Protein AF-A0A958EIN5-F1 (afdb_monomer_lite)

Structure (mmCIF, N/CA/C/O backbone):
data_AF-A0A958EIN5-F1
#
_entry.id   AF-A0A958EIN5-F1
#
loop_
_atom_site.group_PDB
_atom_site.id
_atom_site.type_symbol
_atom_site.label_atom_id
_atom_site.label_alt_id
_atom_site.label_comp_id
_atom_site.label_asym_id
_atom_site.label_entity_id
_atom_site.label_seq_id
_atom_site.pdbx_PDB_ins_code
_atom_site.Cartn_x
_atom_site.Cartn_y
_atom_site.Cartn_z
_atom_site.occupancy
_atom_site.B_iso_or_equiv
_atom_site.auth_seq_id
_atom_site.auth_comp_id
_atom_site.auth_asym_id
_atom_site.auth_atom_id
_atom_site.pdbx_PDB_model_num
ATOM 1 N N . MET A 1 1 ? -49.071 41.551 15.423 1.00 30.73 1 MET A N 1
ATOM 2 C CA . MET A 1 1 ? -49.432 40.385 14.591 1.00 30.73 1 MET A CA 1
ATOM 3 C C . MET A 1 1 ? -48.321 39.359 14.786 1.00 30.73 1 MET A C 1
ATOM 5 O O . MET A 1 1 ? -47.177 39.738 14.561 1.00 30.73 1 MET A O 1
ATOM 9 N N . PRO A 1 2 ? -48.624 38.192 15.374 1.00 36.06 2 PRO A N 1
ATOM 10 C CA . PRO A 1 2 ? -47.695 37.334 16.129 1.00 36.06 2 PRO A CA 1
ATOM 11 C C . PRO A 1 2 ? -46.948 36.346 15.209 1.00 36.06 2 PRO A C 1
ATOM 13 O O . PRO A 1 2 ? -47.378 36.153 14.078 1.00 36.06 2 PRO A O 1
ATOM 16 N N . GLY A 1 3 ? -45.745 35.868 15.554 1.00 28.22 3 GLY A N 1
ATOM 17 C CA . GLY A 1 3 ? -45.461 34.727 16.458 1.00 28.22 3 GLY A CA 1
ATOM 18 C C . GLY A 1 3 ? -45.207 33.492 15.569 1.00 28.22 3 GLY A C 1
ATOM 19 O O . GLY A 1 3 ? -46.046 33.192 14.737 1.00 28.22 3 GLY A O 1
ATOM 20 N N . GLY A 1 4 ? -44.039 32.849 15.502 1.00 30.33 4 GLY A N 1
ATOM 21 C CA . GLY A 1 4 ? -43.229 32.295 16.582 1.00 30.33 4 GLY A CA 1
ATOM 22 C C . GLY A 1 4 ? -43.706 30.866 16.853 1.00 30.33 4 GLY A C 1
ATOM 23 O O . GLY A 1 4 ? -44.740 30.751 17.485 1.00 30.33 4 GLY A O 1
ATOM 24 N N . GLU A 1 5 ? -43.003 29.834 16.359 1.00 29.64 5 GLU A N 1
ATOM 25 C CA . GLU A 1 5 ? -42.773 28.560 17.072 1.00 29.64 5 GLU A CA 1
ATOM 26 C C . GLU A 1 5 ? -41.919 27.553 16.277 1.00 29.64 5 GLU A C 1
ATOM 28 O O . GLU A 1 5 ? -42.003 27.414 15.057 1.00 29.64 5 GLU A O 1
ATOM 33 N N . ASP A 1 6 ? -41.060 26.916 17.061 1.00 34.44 6 ASP A N 1
ATOM 34 C CA . ASP A 1 6 ? -40.187 25.765 16.862 1.00 34.44 6 ASP A CA 1
ATOM 35 C C . ASP A 1 6 ? -41.039 24.480 16.869 1.00 34.44 6 ASP A C 1
ATOM 37 O O . ASP A 1 6 ? -42.001 24.446 17.626 1.00 34.44 6 ASP A O 1
ATOM 41 N N . ASP A 1 7 ? -40.711 23.437 16.092 1.00 30.27 7 ASP A N 1
ATOM 42 C CA . ASP A 1 7 ? -40.689 22.072 16.648 1.00 30.27 7 ASP A CA 1
ATOM 43 C C . ASP A 1 7 ? -40.148 21.001 15.688 1.00 30.27 7 ASP A C 1
ATOM 45 O O . ASP A 1 7 ? -40.339 20.999 14.468 1.00 30.27 7 ASP A O 1
ATOM 49 N N . ARG A 1 8 ? -39.498 20.019 16.303 1.00 26.61 8 ARG A N 1
ATOM 50 C CA . ARG A 1 8 ? -39.022 18.777 15.702 1.00 26.61 8 ARG A CA 1
ATOM 51 C C . ARG A 1 8 ? -40.181 17.788 15.494 1.00 26.61 8 ARG A C 1
ATOM 53 O O . ARG A 1 8 ? -41.106 17.699 16.286 1.00 26.61 8 ARG A O 1
ATOM 60 N N . SER A 1 9 ? -39.986 16.894 14.521 1.00 26.00 9 SER A N 1
ATOM 61 C CA . SER A 1 9 ? -40.519 15.515 14.452 1.00 26.00 9 SER A CA 1
ATOM 62 C C . SER A 1 9 ? -42.016 15.277 14.197 1.00 26.00 9 SER A C 1
ATOM 64 O O . SER A 1 9 ? -42.799 15.310 15.127 1.00 26.00 9 SER A O 1
ATOM 66 N N . VAL A 1 10 ? -42.363 14.833 12.975 1.00 28.00 10 VAL A N 1
ATOM 67 C CA . VAL A 1 10 ? -43.404 13.813 12.664 1.00 28.00 10 VAL A CA 1
ATOM 68 C C . VAL A 1 10 ? -43.081 13.248 11.255 1.00 28.00 10 VAL A C 1
ATOM 70 O O . VAL A 1 10 ? -43.289 13.927 10.259 1.00 28.00 10 VAL A O 1
ATOM 73 N N . LEU A 1 11 ? -42.275 12.191 11.081 1.00 24.12 11 LEU A N 1
ATOM 74 C CA . LEU A 1 11 ? -42.651 10.764 10.993 1.00 24.12 11 LEU A CA 1
ATOM 75 C C . LEU A 1 11 ? -43.911 10.434 10.153 1.00 24.12 11 LEU A C 1
ATOM 77 O O . LEU A 1 11 ? -45.012 10.856 10.469 1.00 24.12 11 LEU A O 1
ATOM 81 N N . ASN A 1 12 ? -43.728 9.531 9.180 1.00 24.00 12 ASN A N 1
ATOM 82 C CA . ASN A 1 12 ? -44.726 8.714 8.464 1.00 24.00 12 ASN A CA 1
ATOM 83 C C . ASN A 1 12 ? -45.563 9.332 7.329 1.00 24.00 12 ASN A C 1
ATOM 85 O O . ASN A 1 12 ? -46.527 10.053 7.561 1.00 24.00 12 ASN A O 1
ATOM 89 N N . ARG A 1 13 ? -45.262 8.870 6.102 1.00 26.42 13 ARG A N 1
ATOM 90 C CA . ARG A 1 13 ? -46.141 8.630 4.928 1.00 26.42 13 ARG A CA 1
ATOM 91 C C . ARG A 1 13 ? -45.194 8.148 3.804 1.00 26.42 13 ARG A C 1
ATOM 93 O O . ARG A 1 13 ? -44.275 8.876 3.474 1.00 26.42 13 ARG A O 1
ATOM 100 N N . ILE A 1 14 ? -45.236 6.951 3.215 1.00 26.66 14 ILE A N 1
ATOM 101 C CA . ILE A 1 14 ? -46.323 6.024 2.883 1.00 26.66 14 ILE A CA 1
ATOM 102 C C . ILE A 1 14 ? -45.718 4.612 2.712 1.00 26.66 14 ILE A C 1
ATOM 104 O O . ILE A 1 14 ? -44.769 4.426 1.954 1.00 26.66 14 ILE A O 1
ATOM 108 N N . LEU A 1 15 ? -46.297 3.624 3.395 1.00 22.31 15 LEU A N 1
ATOM 109 C CA . LEU A 1 15 ? -46.300 2.212 2.999 1.00 22.31 15 LEU A CA 1
ATOM 110 C C . LEU A 1 15 ? -47.706 1.876 2.483 1.00 22.31 15 LEU A C 1
ATOM 112 O O . LEU A 1 15 ? -48.671 2.520 2.899 1.00 22.31 15 LEU A O 1
ATOM 116 N N . THR A 1 16 ? -47.792 0.792 1.701 1.00 22.83 16 THR A N 1
ATOM 117 C CA . THR A 1 16 ? -48.992 0.119 1.146 1.00 22.83 16 THR A CA 1
ATOM 118 C C . THR A 1 16 ? -49.488 0.737 -0.180 1.00 22.83 16 THR A C 1
ATOM 120 O O . THR A 1 16 ? -49.485 1.949 -0.322 1.00 22.83 16 THR A O 1
ATOM 123 N N . VAL A 1 17 ? -49.858 0.015 -1.249 1.00 25.06 17 VAL A N 1
ATOM 124 C CA . VAL A 1 17 ? -50.432 -1.334 -1.415 1.00 25.06 17 VAL A CA 1
ATOM 125 C C . VAL A 1 17 ? -50.078 -1.873 -2.828 1.00 25.06 17 VAL A C 1
ATOM 127 O O . VAL A 1 17 ? -49.979 -1.107 -3.783 1.00 25.06 17 VAL A O 1
ATOM 130 N N . SER A 1 18 ? -49.896 -3.194 -2.945 1.00 23.92 18 SER A N 1
ATOM 131 C CA . SER A 1 18 ? -49.810 -3.998 -4.189 1.00 23.92 18 SER A CA 1
ATOM 132 C C . SER A 1 18 ? -51.168 -4.032 -4.944 1.00 23.92 18 SER A C 1
ATOM 134 O O . SER A 1 18 ? -52.159 -3.609 -4.358 1.00 23.92 18 SER A O 1
ATOM 136 N N . PRO A 1 19 ? -51.304 -4.562 -6.182 1.00 26.78 19 PRO A N 1
ATOM 137 C CA . PRO A 1 19 ? -51.706 -5.973 -6.245 1.00 26.78 19 PRO A CA 1
ATOM 138 C C . PRO A 1 19 ? -51.238 -6.780 -7.474 1.00 26.78 19 PRO A C 1
ATOM 140 O O . PRO A 1 19 ? -50.909 -6.274 -8.543 1.00 26.78 19 PRO A O 1
ATOM 143 N N . CYS A 1 20 ? -51.286 -8.090 -7.250 1.00 21.56 20 CYS A N 1
ATOM 144 C CA . CYS A 1 20 ? -51.078 -9.235 -8.126 1.00 21.56 20 CYS A CA 1
ATOM 145 C C . CYS A 1 20 ? -51.862 -9.229 -9.451 1.00 21.56 20 CYS A C 1
ATOM 147 O O . CYS A 1 20 ? -53.034 -8.862 -9.468 1.00 21.56 20 CYS A O 1
ATOM 149 N N . ILE A 1 21 ? -51.279 -9.845 -10.492 1.00 24.89 21 ILE A N 1
ATOM 150 C CA . ILE A 1 21 ? -52.012 -10.582 -11.540 1.00 24.89 21 ILE A CA 1
ATOM 151 C C . ILE A 1 21 ? -51.253 -11.889 -11.867 1.00 24.89 21 ILE A C 1
ATOM 153 O O . ILE A 1 21 ? -50.055 -11.884 -12.132 1.00 24.89 21 ILE A O 1
ATOM 157 N N . HIS A 1 22 ? -51.987 -13.002 -11.855 1.00 23.91 22 HIS A N 1
ATOM 158 C CA . HIS A 1 22 ? -51.682 -14.373 -12.316 1.00 23.91 22 HIS A CA 1
ATOM 159 C C . HIS A 1 22 ? -52.971 -14.886 -13.018 1.00 23.91 22 HIS A C 1
ATOM 161 O O . HIS A 1 22 ? -54.014 -14.269 -12.785 1.00 23.91 22 HIS A O 1
ATOM 167 N N . PRO A 1 23 ? -53.039 -16.063 -13.692 1.00 37.28 23 PRO A N 1
ATOM 168 C CA . PRO A 1 23 ? -52.053 -16.875 -14.436 1.00 37.28 23 PRO A CA 1
ATOM 169 C C . PRO A 1 23 ? -52.647 -17.448 -15.776 1.00 37.28 23 PRO A C 1
ATOM 171 O O . PRO A 1 23 ? -53.665 -16.958 -16.253 1.00 37.28 23 PRO A O 1
ATOM 174 N N . THR A 1 24 ? -52.058 -18.548 -16.300 1.00 25.02 24 THR A N 1
ATOM 175 C CA . THR A 1 24 ? -52.428 -19.467 -17.432 1.00 25.02 24 THR A CA 1
ATOM 176 C C . THR A 1 24 ? -51.659 -19.203 -18.746 1.00 25.02 24 THR A C 1
ATOM 178 O O . THR A 1 24 ? -51.542 -18.062 -19.159 1.00 25.02 24 THR A O 1
ATOM 181 N N . HIS A 1 25 ? -50.990 -20.147 -19.428 1.00 26.58 25 HIS A N 1
ATOM 182 C CA . HIS A 1 25 ? -51.196 -21.586 -19.649 1.00 26.58 25 HIS A CA 1
ATOM 183 C C . HIS A 1 25 ? -49.866 -22.383 -19.733 1.00 26.58 25 HIS A C 1
ATOM 185 O O . HIS A 1 25 ? -48.869 -21.898 -20.261 1.00 26.58 25 HIS A O 1
ATOM 191 N N . LEU A 1 26 ? -49.902 -23.640 -19.272 1.00 27.73 26 LEU A N 1
ATOM 192 C CA . LEU A 1 26 ? -48.957 -24.737 -19.565 1.00 27.73 26 LEU A CA 1
ATOM 193 C C . LEU A 1 26 ? -49.327 -25.417 -20.907 1.00 27.73 26 LEU A C 1
ATOM 195 O O . LEU A 1 26 ? -50.483 -25.319 -21.327 1.00 27.73 26 LEU A O 1
ATOM 199 N N . PRO A 1 27 ? -48.410 -26.187 -21.527 1.00 27.62 27 PRO A N 1
ATOM 200 C CA . PRO A 1 27 ? -48.552 -27.636 -21.369 1.00 27.62 27 PRO A CA 1
ATOM 201 C C . PRO A 1 27 ? -47.255 -28.390 -21.038 1.00 27.62 27 PRO A C 1
ATOM 203 O O . PRO A 1 27 ? -46.146 -28.022 -21.415 1.00 27.62 27 PRO A O 1
ATOM 206 N N . ASN A 1 28 ? -47.485 -29.478 -20.306 1.00 27.98 28 ASN A N 1
ATOM 207 C CA . ASN A 1 28 ? -46.575 -30.522 -19.853 1.00 27.98 28 ASN A CA 1
ATOM 208 C C . ASN A 1 28 ? -45.745 -31.159 -20.978 1.00 27.98 28 ASN A C 1
ATOM 210 O O . ASN A 1 28 ? -46.273 -31.382 -22.060 1.00 27.98 28 ASN A O 1
ATOM 214 N N . HIS A 1 29 ? -44.532 -31.624 -20.657 1.00 26.81 29 HIS A N 1
ATOM 215 C CA . HIS A 1 29 ? -44.206 -33.058 -20.698 1.00 26.81 29 HIS A CA 1
ATOM 216 C C . HIS A 1 29 ? -42.836 -33.354 -20.053 1.00 26.81 29 HIS A C 1
ATOM 218 O O . HIS A 1 29 ? -41.870 -32.633 -20.276 1.00 26.81 29 HIS A O 1
ATOM 224 N N . LEU A 1 30 ? -42.805 -34.486 -19.332 1.00 26.89 30 LEU A N 1
ATOM 225 C CA . LEU A 1 30 ? -41.679 -35.252 -18.757 1.00 26.89 30 LEU A CA 1
ATOM 226 C C . LEU A 1 30 ? -41.354 -35.017 -17.265 1.00 26.89 30 LEU A C 1
ATOM 228 O O . LEU A 1 30 ? -40.560 -34.166 -16.881 1.00 26.89 30 LEU A O 1
ATOM 232 N N . SER A 1 31 ? -41.957 -35.882 -16.440 1.00 26.94 31 SER A N 1
ATOM 233 C CA . SER A 1 31 ? -41.565 -36.228 -15.062 1.00 26.94 31 SER A CA 1
ATOM 234 C C . SER A 1 31 ? -40.635 -37.478 -15.069 1.00 26.94 31 SER A C 1
ATOM 236 O O . SER A 1 31 ? -40.272 -37.951 -16.143 1.00 26.94 31 SER A O 1
ATOM 238 N N . PRO A 1 32 ? -40.263 -38.082 -13.921 1.00 34.81 32 PRO A N 1
ATOM 239 C CA . PRO A 1 32 ? -39.050 -37.770 -13.167 1.00 34.81 32 PRO A CA 1
ATOM 240 C C . PRO A 1 32 ? -38.145 -39.009 -12.964 1.00 34.81 32 PRO A C 1
ATOM 242 O O . PRO A 1 32 ? -38.607 -40.147 -12.991 1.00 34.81 32 PRO A O 1
ATOM 245 N N . GLN A 1 33 ? -36.865 -38.810 -12.647 1.00 26.02 33 GLN A N 1
ATOM 246 C CA . GLN A 1 33 ? -36.084 -39.833 -11.942 1.00 26.02 33 GLN A CA 1
ATOM 247 C C . GLN A 1 33 ? -35.533 -39.252 -10.644 1.00 26.02 33 GLN A C 1
ATOM 249 O O . GLN A 1 33 ? -34.628 -38.425 -10.617 1.00 26.02 33 GLN A O 1
ATOM 254 N N . SER A 1 34 ? -36.161 -39.694 -9.563 1.00 25.88 34 SER A N 1
ATOM 255 C CA . SER A 1 34 ? -35.721 -39.602 -8.181 1.00 25.88 34 SER A CA 1
ATOM 256 C C . SER A 1 34 ? -34.603 -40.606 -7.903 1.00 25.88 34 SER A C 1
ATOM 258 O O . SER A 1 34 ? -34.761 -41.779 -8.238 1.00 25.88 34 SER A O 1
ATOM 260 N N . CYS A 1 35 ? -33.566 -40.202 -7.169 1.00 24.25 35 CYS A N 1
ATOM 261 C CA . CYS A 1 35 ? -33.078 -41.027 -6.062 1.00 24.25 35 CYS A CA 1
ATOM 262 C C . CYS A 1 35 ? -32.331 -40.182 -5.005 1.00 24.25 35 CYS A C 1
ATOM 264 O O . CYS A 1 35 ? -31.674 -39.208 -5.376 1.00 24.25 35 CYS A O 1
ATOM 266 N N . PRO A 1 36 ? -32.452 -40.515 -3.703 1.00 31.47 36 PRO A N 1
ATOM 267 C CA . PRO A 1 36 ? -32.139 -39.626 -2.582 1.00 31.47 36 PRO A CA 1
ATOM 268 C C . PRO A 1 36 ? -30.873 -40.055 -1.830 1.00 31.47 36 PRO A C 1
ATOM 270 O O . PRO A 1 36 ? -30.710 -41.242 -1.580 1.00 31.47 36 PRO A O 1
ATOM 273 N N . LEU A 1 37 ? -30.035 -39.125 -1.359 1.00 27.98 37 LEU A N 1
ATOM 274 C CA . LEU A 1 37 ? -29.077 -39.403 -0.275 1.00 27.98 37 LEU A CA 1
ATOM 275 C C . LEU A 1 37 ? -28.809 -38.144 0.582 1.00 27.98 37 LEU A C 1
ATOM 277 O O . LEU A 1 37 ? -28.984 -37.026 0.098 1.00 27.98 37 LEU A O 1
ATOM 281 N N . PRO A 1 38 ? -28.485 -38.323 1.877 1.00 28.33 38 PRO A N 1
ATOM 282 C CA . PRO A 1 38 ? -28.923 -37.437 2.953 1.00 28.33 38 PRO A CA 1
ATOM 283 C C . PRO A 1 38 ? -28.004 -36.239 3.200 1.00 28.33 38 PRO A C 1
ATOM 285 O O . PRO A 1 38 ? -26.793 -36.293 2.988 1.00 28.33 38 PRO A O 1
ATOM 288 N N . ALA A 1 39 ? -28.601 -35.181 3.753 1.00 35.09 39 ALA A N 1
ATOM 289 C CA . ALA A 1 39 ? -27.893 -34.071 4.370 1.00 35.09 39 ALA A CA 1
ATOM 290 C C . ALA A 1 39 ? -26.965 -34.587 5.484 1.00 35.09 39 ALA A C 1
ATOM 292 O O . ALA A 1 39 ? -27.422 -35.124 6.493 1.00 35.09 39 ALA A O 1
ATOM 293 N N . GLN A 1 40 ? -25.659 -34.421 5.287 1.00 27.16 40 GLN A N 1
ATOM 294 C CA . GLN A 1 40 ? -24.636 -34.577 6.316 1.00 27.16 40 GLN A CA 1
ATOM 295 C C . GLN A 1 40 ? -24.222 -33.177 6.803 1.00 27.16 40 GLN A C 1
ATOM 297 O O . GLN A 1 40 ? -24.099 -32.263 5.983 1.00 27.16 40 GLN A O 1
ATOM 302 N N . PRO A 1 41 ? -24.027 -32.972 8.117 1.00 24.39 41 PRO A N 1
ATOM 303 C CA . PRO A 1 41 ? -23.665 -31.675 8.673 1.00 24.39 41 PRO A CA 1
ATOM 304 C C . PRO A 1 41 ? -22.237 -31.299 8.259 1.00 24.39 41 PRO A C 1
ATOM 306 O O . PRO A 1 41 ? -21.304 -32.075 8.453 1.00 24.39 41 PRO A O 1
ATOM 309 N N . CYS A 1 42 ? -22.060 -30.098 7.702 1.00 24.02 42 CYS A N 1
ATOM 310 C CA . CYS A 1 42 ? -20.749 -29.552 7.357 1.00 24.02 42 CYS A CA 1
ATOM 311 C C . CYS A 1 42 ? -19.901 -29.346 8.621 1.00 24.02 42 CYS A C 1
ATOM 313 O O . CYS A 1 42 ? -19.959 -28.305 9.273 1.00 24.02 42 CYS A O 1
ATOM 315 N N . THR A 1 43 ? -19.093 -30.347 8.954 1.00 24.72 43 THR A N 1
ATOM 316 C CA . THR A 1 43 ? -17.952 -30.226 9.859 1.00 24.72 43 THR A CA 1
ATOM 317 C C . THR A 1 43 ? -16.887 -29.329 9.226 1.00 24.72 43 THR A C 1
ATOM 319 O O . THR A 1 43 ? -16.568 -29.462 8.044 1.00 24.72 43 THR A O 1
ATOM 322 N N . SER A 1 44 ? -16.336 -28.414 10.021 1.00 30.69 44 SER A N 1
ATOM 323 C CA . SER A 1 44 ? -15.257 -27.494 9.655 1.00 30.69 44 SER A CA 1
ATOM 324 C C . SER A 1 44 ? -14.021 -28.220 9.087 1.00 30.69 44 SER A C 1
ATOM 326 O O . SER A 1 44 ? -13.540 -29.172 9.706 1.00 30.69 44 SER A O 1
ATOM 328 N N . PRO A 1 45 ? -13.436 -27.779 7.953 1.00 27.89 45 PRO A N 1
ATOM 329 C CA . PRO A 1 45 ? -12.179 -28.346 7.482 1.00 27.89 45 PRO A CA 1
ATOM 330 C C . PRO A 1 45 ? -10.973 -27.774 8.235 1.00 27.89 45 PRO A C 1
ATOM 332 O O . PRO A 1 45 ? -10.782 -26.569 8.384 1.00 27.89 45 PRO A O 1
ATOM 335 N N . SER A 1 46 ? -10.128 -28.693 8.685 1.00 28.75 46 SER A N 1
ATOM 336 C CA . SER A 1 46 ? -8.870 -28.499 9.397 1.00 28.75 46 SER A CA 1
ATOM 337 C C . SER A 1 46 ? -7.739 -27.905 8.529 1.00 28.75 46 SER A C 1
ATOM 339 O O . SER A 1 46 ? -7.221 -28.547 7.617 1.00 28.75 46 SER A O 1
ATOM 341 N N . THR A 1 47 ? -7.346 -26.680 8.875 1.00 41.62 47 THR A N 1
ATOM 342 C CA . THR A 1 47 ? -6.039 -25.970 8.880 1.00 41.62 47 THR A CA 1
ATOM 343 C C . THR A 1 47 ? -4.741 -26.493 8.210 1.00 41.62 47 THR A C 1
ATOM 345 O O . THR A 1 47 ? -3.680 -25.961 8.540 1.00 41.62 47 THR A O 1
ATOM 348 N N . HIS A 1 48 ? -4.707 -27.408 7.230 1.00 28.88 48 HIS A N 1
ATOM 349 C CA . HIS A 1 48 ? -3.405 -27.776 6.615 1.00 28.88 48 HIS A CA 1
ATOM 350 C C . HIS A 1 48 ? -3.356 -27.986 5.089 1.00 28.88 48 HIS A C 1
ATOM 352 O O . HIS A 1 48 ? -2.269 -27.845 4.522 1.00 28.88 48 HIS A O 1
ATOM 358 N N . SER A 1 49 ? -4.472 -28.263 4.402 1.00 26.11 49 SER A N 1
ATOM 359 C CA . SER A 1 49 ? -4.491 -28.412 2.930 1.00 26.11 49 SER A CA 1
ATOM 360 C C . SER A 1 49 ? -4.628 -27.070 2.198 1.00 26.11 49 SER A C 1
ATOM 362 O O . SER A 1 49 ? -3.890 -26.819 1.249 1.00 26.11 49 SER A O 1
ATOM 364 N N . GLU A 1 50 ? -5.450 -26.151 2.711 1.00 31.09 50 GLU A N 1
ATOM 365 C CA . GLU A 1 50 ? -5.662 -24.807 2.141 1.00 31.09 50 GLU A CA 1
ATOM 366 C C . GLU A 1 50 ? -4.380 -23.942 2.137 1.00 31.09 50 GLU A C 1
ATOM 368 O O . GLU A 1 50 ? -4.197 -23.051 1.305 1.00 31.09 50 GLU A O 1
ATOM 373 N N . TRP A 1 51 ? -3.427 -24.239 3.029 1.00 30.50 51 TRP A N 1
ATOM 374 C CA . TRP A 1 51 ? -2.151 -23.523 3.145 1.00 30.50 51 TRP A CA 1
ATOM 375 C C . TRP A 1 51 ? -1.129 -23.869 2.055 1.00 30.50 51 TRP A C 1
ATOM 377 O O . TRP A 1 51 ? -0.304 -23.019 1.702 1.00 30.50 51 TRP A O 1
ATOM 387 N N . LEU A 1 52 ? -1.158 -25.096 1.522 1.00 27.73 52 LEU A N 1
ATOM 388 C CA . LEU A 1 52 ? -0.320 -25.477 0.380 1.00 27.73 52 LEU A CA 1
ATOM 389 C C . LEU A 1 52 ? -0.797 -24.760 -0.887 1.00 27.73 52 LEU A C 1
ATOM 391 O O . LEU A 1 52 ? 0.036 -24.265 -1.648 1.00 27.73 52 LEU A O 1
ATOM 395 N N . ASP A 1 53 ? -2.111 -24.580 -1.024 1.00 36.38 53 ASP A N 1
ATOM 396 C CA . ASP A 1 53 ? -2.721 -23.831 -2.119 1.00 36.38 53 ASP A CA 1
ATOM 397 C C . ASP A 1 53 ? -2.525 -22.317 -2.007 1.00 36.38 53 ASP A C 1
ATOM 399 O O . ASP A 1 53 ? -2.355 -21.667 -3.033 1.00 36.38 53 ASP A O 1
ATOM 403 N N . PHE A 1 54 ? -2.449 -21.731 -0.804 1.00 36.78 54 PHE A N 1
ATOM 404 C CA . PHE A 1 54 ? -2.111 -20.306 -0.658 1.00 36.78 54 PHE A CA 1
ATOM 405 C C . PHE A 1 54 ? -0.635 -20.002 -0.986 1.00 36.78 54 PHE A C 1
ATOM 407 O O . PHE A 1 54 ? -0.303 -18.958 -1.555 1.00 36.78 54 PHE A O 1
ATOM 414 N N . ARG A 1 55 ? 0.278 -20.928 -0.665 1.00 37.41 55 ARG A N 1
ATOM 415 C CA . ARG A 1 55 ? 1.689 -20.825 -1.067 1.00 37.41 55 ARG A CA 1
ATOM 416 C C . ARG A 1 55 ? 1.825 -20.995 -2.578 1.00 37.41 55 ARG A C 1
ATOM 418 O O . ARG A 1 55 ? 2.402 -20.128 -3.222 1.00 37.41 55 ARG A O 1
ATOM 425 N N . ALA A 1 56 ? 1.173 -22.017 -3.134 1.00 33.81 56 ALA A N 1
ATOM 426 C CA . ALA A 1 56 ? 1.030 -22.179 -4.573 1.00 33.81 56 ALA A CA 1
ATOM 427 C C . ALA A 1 56 ? 0.296 -20.997 -5.223 1.00 33.81 56 ALA A C 1
ATOM 429 O O . ALA A 1 56 ? 0.541 -20.732 -6.382 1.00 33.81 56 ALA A O 1
ATOM 430 N N . PHE A 1 57 ? -0.554 -20.249 -4.517 1.00 36.84 57 PHE A N 1
ATOM 431 C CA . PHE A 1 57 ? -1.243 -19.050 -5.004 1.00 36.84 57 PHE A CA 1
ATOM 432 C C . PHE A 1 57 ? -0.317 -17.828 -5.057 1.00 36.84 57 PHE A C 1
ATOM 434 O O . PHE A 1 57 ? -0.277 -17.162 -6.090 1.00 36.84 57 PHE A O 1
ATOM 441 N N . LEU A 1 58 ? 0.483 -17.565 -4.015 1.00 39.06 58 LEU A N 1
ATOM 442 C CA . LEU A 1 58 ? 1.562 -16.566 -4.084 1.00 39.06 58 LEU A CA 1
ATOM 443 C C . LEU A 1 58 ? 2.612 -16.943 -5.144 1.00 39.06 58 LEU A C 1
ATOM 445 O O . LEU A 1 58 ? 3.139 -16.054 -5.808 1.00 39.06 58 LEU A O 1
ATOM 449 N N . ASP A 1 59 ? 2.862 -18.239 -5.343 1.00 37.56 59 ASP A N 1
ATOM 450 C CA . ASP A 1 59 ? 3.785 -18.759 -6.357 1.00 37.56 59 ASP A CA 1
ATOM 451 C C . ASP A 1 59 ? 3.156 -18.789 -7.777 1.00 37.56 59 ASP A C 1
ATOM 453 O O . ASP A 1 59 ? 3.849 -18.538 -8.757 1.00 37.56 59 ASP A O 1
ATOM 457 N N . CYS A 1 60 ? 1.841 -19.008 -7.925 1.00 33.81 60 CYS A N 1
ATOM 458 C CA . CYS A 1 60 ? 1.096 -19.086 -9.201 1.00 33.81 60 CYS A CA 1
ATOM 459 C C . CYS A 1 60 ? 0.809 -17.707 -9.788 1.00 33.81 60 CYS A C 1
ATOM 461 O O . CYS A 1 60 ? 0.756 -17.556 -11.005 1.00 33.81 60 CYS A O 1
ATOM 463 N N . GLN A 1 61 ? 0.707 -16.672 -8.952 1.00 37.62 61 GLN A N 1
ATOM 464 C CA . GLN A 1 61 ? 0.801 -15.298 -9.444 1.00 37.62 61 GLN A CA 1
ATOM 465 C C . GLN A 1 61 ? 2.140 -15.024 -10.142 1.00 37.62 61 GLN A C 1
ATOM 467 O O . GLN A 1 61 ? 2.300 -14.054 -10.886 1.00 37.62 61 GLN A O 1
ATOM 472 N N . TYR A 1 62 ? 3.143 -15.826 -9.806 1.00 44.31 62 TYR A N 1
ATOM 473 C CA . TYR A 1 62 ? 4.549 -15.494 -9.904 1.00 44.31 62 TYR A CA 1
ATOM 474 C C . TYR A 1 62 ? 5.340 -16.522 -10.730 1.00 44.31 62 TYR A C 1
ATOM 476 O O . TYR A 1 62 ? 6.561 -16.417 -10.805 1.00 44.31 62 TYR A O 1
ATOM 484 N N . ASN A 1 63 ? 4.669 -17.462 -11.404 1.00 34.00 63 ASN A N 1
ATOM 485 C CA . ASN A 1 63 ? 5.326 -18.477 -12.217 1.00 34.00 63 ASN A CA 1
ATOM 486 C C . ASN A 1 63 ? 4.541 -18.753 -13.512 1.00 34.00 63 ASN A C 1
ATOM 488 O O . ASN A 1 63 ? 3.610 -19.554 -13.539 1.00 34.00 63 ASN A O 1
ATOM 492 N N . LYS A 1 64 ? 4.949 -18.103 -14.608 1.00 33.28 64 LYS A N 1
ATOM 493 C CA . LYS A 1 64 ? 4.868 -18.708 -15.942 1.00 33.28 64 LYS A CA 1
ATOM 494 C C . LYS A 1 64 ? 6.285 -19.137 -16.310 1.00 33.28 64 LYS A C 1
ATOM 496 O O . LYS A 1 64 ? 7.137 -18.288 -16.532 1.00 33.28 64 LYS A O 1
ATOM 501 N N . ASN A 1 65 ? 6.488 -20.451 -16.311 1.00 35.38 65 ASN A N 1
ATOM 502 C CA . ASN A 1 65 ? 7.571 -21.215 -16.925 1.00 35.38 65 ASN A CA 1
ATOM 503 C C . ASN A 1 65 ? 8.938 -20.524 -17.060 1.00 35.38 65 ASN A C 1
ATOM 505 O O . ASN A 1 65 ? 9.213 -19.828 -18.032 1.00 35.38 65 ASN A O 1
ATOM 509 N N . SER A 1 66 ? 9.859 -20.886 -16.170 1.00 33.56 66 SER A N 1
ATOM 510 C CA . SER A 1 66 ? 11.280 -20.946 -16.506 1.00 33.56 66 SER A CA 1
ATOM 511 C C . SER A 1 66 ? 11.864 -22.229 -15.924 1.00 33.56 66 SER A C 1
ATOM 513 O O . SER A 1 66 ? 12.115 -22.348 -14.725 1.00 33.56 66 SER A O 1
ATOM 515 N N . SER A 1 67 ? 12.039 -23.224 -16.789 1.00 33.34 67 SER A N 1
ATOM 516 C CA . SER A 1 67 ? 12.911 -24.368 -16.548 1.00 33.34 67 SER A CA 1
ATOM 517 C C . SER A 1 67 ? 14.346 -23.855 -16.382 1.00 33.34 67 SER A C 1
ATOM 519 O O . SER A 1 67 ? 14.952 -23.398 -17.350 1.00 33.34 67 SER A O 1
ATOM 521 N N . LYS A 1 68 ? 14.889 -23.886 -15.160 1.00 34.94 68 LYS A N 1
ATOM 522 C CA . LYS A 1 68 ? 16.287 -23.508 -14.897 1.00 34.94 68 LYS A CA 1
ATOM 523 C C . LYS A 1 68 ? 17.229 -24.698 -15.115 1.00 34.94 68 LYS A C 1
ATOM 525 O O . LYS A 1 68 ? 16.995 -25.746 -14.511 1.00 34.94 68 LYS A O 1
ATOM 530 N N . PRO A 1 69 ? 18.344 -24.530 -15.848 1.00 32.09 69 PRO A N 1
ATOM 531 C CA . PRO A 1 69 ? 19.539 -25.331 -15.627 1.00 32.09 69 PRO A CA 1
ATOM 532 C C . PRO A 1 69 ? 20.147 -24.985 -14.258 1.00 32.09 69 PRO A C 1
ATOM 534 O O . PRO A 1 69 ? 20.062 -23.849 -13.783 1.00 32.09 69 PRO A O 1
ATOM 537 N N . ARG A 1 70 ? 20.735 -25.995 -13.612 1.00 41.62 70 ARG A N 1
ATOM 538 C CA . ARG A 1 70 ? 21.505 -25.881 -12.366 1.00 41.62 70 ARG A CA 1
ATOM 539 C C . ARG A 1 70 ? 22.727 -24.970 -12.561 1.00 41.62 70 ARG A C 1
ATOM 541 O O . ARG A 1 70 ? 23.318 -24.972 -13.628 1.00 41.62 70 ARG A O 1
ATOM 548 N N . GLU A 1 71 ? 23.098 -24.305 -11.463 1.00 41.50 71 GLU A N 1
ATOM 549 C CA . GLU A 1 71 ? 24.273 -23.438 -11.233 1.00 41.50 71 GLU A CA 1
ATOM 550 C C . GLU A 1 71 ? 24.106 -21.933 -11.501 1.00 41.50 71 GLU A C 1
ATOM 552 O O . GLU A 1 71 ? 24.540 -21.390 -12.507 1.00 41.50 71 GLU A O 1
ATOM 557 N N . MET A 1 72 ? 23.592 -21.207 -10.500 1.00 38.00 72 MET A N 1
ATOM 558 C CA . MET A 1 72 ? 24.026 -19.830 -10.242 1.00 38.00 72 MET A CA 1
ATOM 559 C C . MET A 1 72 ? 24.217 -19.640 -8.738 1.00 38.00 72 MET A C 1
ATOM 561 O O . MET A 1 72 ? 23.341 -19.985 -7.944 1.00 38.00 72 MET A O 1
ATOM 565 N N . LYS A 1 73 ? 25.387 -19.115 -8.352 1.00 37.97 73 LYS A N 1
ATOM 566 C CA . LYS A 1 73 ? 25.743 -18.737 -6.976 1.00 37.97 73 LYS A CA 1
ATOM 567 C C . LYS A 1 73 ? 24.591 -17.969 -6.315 1.00 37.97 73 LYS A C 1
ATOM 569 O O . LYS A 1 73 ? 23.959 -17.132 -6.950 1.00 37.97 73 LYS A O 1
ATOM 574 N N . ASN A 1 74 ? 24.359 -18.247 -5.034 1.00 49.19 74 ASN A N 1
ATOM 575 C CA . ASN A 1 74 ? 23.299 -17.689 -4.187 1.00 49.19 74 ASN A CA 1
ATOM 576 C C . ASN A 1 74 ? 23.445 -16.154 -4.029 1.00 49.19 74 ASN A C 1
ATOM 578 O O . ASN A 1 74 ? 23.938 -15.658 -3.018 1.00 49.19 74 ASN A O 1
ATOM 582 N N . GLN A 1 75 ? 23.082 -15.380 -5.051 1.00 67.25 75 GLN A N 1
ATOM 583 C CA . GLN A 1 75 ? 23.137 -13.920 -5.018 1.00 67.25 75 GLN A CA 1
ATOM 584 C C . GLN A 1 75 ? 21.855 -13.375 -4.383 1.00 67.25 75 GLN A C 1
ATOM 586 O O . GLN A 1 75 ? 20.744 -13.674 -4.820 1.00 67.25 75 GLN A O 1
ATOM 591 N N . LYS A 1 76 ? 22.013 -12.597 -3.309 1.00 82.06 76 LYS A N 1
ATOM 592 C CA . LYS A 1 76 ? 20.907 -12.132 -2.469 1.00 82.06 76 LYS A CA 1
ATOM 593 C C . LYS A 1 76 ? 20.429 -10.753 -2.913 1.00 82.06 76 LYS A C 1
ATOM 595 O O . LYS A 1 76 ? 21.225 -9.819 -2.986 1.00 82.06 76 LYS A O 1
ATOM 600 N N . ILE A 1 77 ? 19.124 -10.619 -3.134 1.00 86.50 77 ILE A N 1
ATOM 601 C CA . ILE A 1 77 ? 18.494 -9.325 -3.408 1.00 86.50 77 ILE A CA 1
ATOM 602 C C . ILE A 1 77 ? 18.596 -8.436 -2.170 1.00 86.50 77 ILE A C 1
ATOM 604 O O . ILE A 1 77 ? 18.262 -8.851 -1.054 1.00 86.50 77 ILE A O 1
ATOM 608 N N . GLN A 1 78 ? 19.033 -7.199 -2.374 1.00 87.12 78 GLN A N 1
ATOM 609 C CA . GLN A 1 78 ? 19.114 -6.197 -1.322 1.00 87.12 78 GLN A CA 1
ATOM 610 C C . GLN A 1 78 ? 17.897 -5.279 -1.388 1.00 87.12 78 GLN A C 1
ATOM 612 O O . GLN A 1 78 ? 17.527 -4.807 -2.457 1.00 87.12 78 GLN A O 1
ATOM 617 N N . ALA A 1 79 ? 17.275 -5.030 -0.234 1.00 89.62 79 ALA A N 1
ATOM 618 C CA . ALA A 1 79 ? 16.229 -4.025 -0.102 1.00 89.62 79 ALA A CA 1
ATOM 619 C C . ALA A 1 79 ? 16.808 -2.753 0.531 1.00 89.62 79 ALA A C 1
ATOM 621 O O . ALA A 1 79 ? 17.484 -2.833 1.563 1.00 89.62 79 ALA A O 1
ATOM 622 N N . SER A 1 80 ? 16.518 -1.590 -0.044 1.00 92.56 80 SER A N 1
ATOM 623 C CA . SER A 1 80 ? 16.926 -0.281 0.481 1.00 92.56 80 SER A CA 1
ATOM 624 C C . SER A 1 80 ? 15.754 0.697 0.460 1.00 92.56 80 SER A C 1
ATOM 626 O O . SER A 1 80 ? 14.938 0.659 -0.455 1.00 92.56 80 SER A O 1
ATOM 628 N N . ILE A 1 81 ? 15.653 1.553 1.484 1.00 94.75 81 ILE A N 1
ATOM 629 C CA . ILE A 1 81 ? 14.651 2.626 1.542 1.00 94.75 81 ILE A CA 1
ATOM 630 C C . ILE A 1 81 ? 15.311 3.923 1.087 1.00 94.75 81 ILE A C 1
ATOM 632 O O . ILE A 1 81 ? 16.264 4.378 1.719 1.00 94.75 81 ILE A O 1
ATOM 636 N N . VAL A 1 82 ? 14.786 4.517 0.022 1.00 95.25 82 VAL A N 1
ATOM 637 C CA . VAL A 1 82 ? 15.293 5.750 -0.594 1.00 95.25 82 VAL A CA 1
ATOM 638 C C . VAL A 1 82 ? 14.185 6.800 -0.661 1.00 95.25 82 VAL A C 1
ATOM 640 O O . VAL A 1 82 ? 13.003 6.455 -0.690 1.00 95.25 82 VAL A O 1
ATOM 643 N N . THR A 1 83 ? 14.547 8.082 -0.643 1.00 95.06 83 THR A N 1
ATOM 644 C CA . THR A 1 83 ? 13.607 9.180 -0.927 1.00 95.06 83 THR A CA 1
ATOM 645 C C . THR A 1 83 ? 13.349 9.271 -2.430 1.00 95.06 83 THR A C 1
ATOM 647 O O . THR A 1 83 ? 14.084 8.697 -3.228 1.00 95.06 83 THR A O 1
ATOM 650 N N . ASN A 1 84 ? 12.307 9.992 -2.836 1.00 92.69 84 ASN A N 1
ATOM 651 C CA . ASN A 1 84 ? 11.909 10.139 -4.241 1.00 92.69 84 ASN A CA 1
ATOM 652 C C . ASN A 1 84 ? 12.798 11.083 -5.086 1.00 92.69 84 ASN A C 1
ATOM 654 O O . ASN A 1 84 ? 12.379 11.516 -6.159 1.00 92.69 84 ASN A O 1
ATOM 658 N N . ASN A 1 85 ? 14.010 11.406 -4.626 1.00 93.06 85 ASN A N 1
ATOM 659 C CA . ASN A 1 85 ? 14.956 12.232 -5.371 1.00 93.06 85 ASN A CA 1
ATOM 660 C C . ASN A 1 85 ? 15.830 11.347 -6.273 1.00 93.06 85 ASN A C 1
ATOM 662 O O . ASN A 1 85 ? 16.868 10.838 -5.847 1.00 93.06 85 ASN A O 1
ATOM 666 N N . PHE A 1 86 ? 15.372 11.122 -7.505 1.00 93.56 86 PHE A N 1
ATOM 667 C CA . PHE A 1 86 ? 16.014 10.221 -8.464 1.00 93.56 86 PHE A CA 1
ATOM 668 C C . PHE A 1 86 ? 16.686 10.977 -9.605 1.00 93.56 86 PHE A C 1
ATOM 670 O O . PHE A 1 86 ? 16.092 11.887 -10.187 1.00 93.56 86 PHE A O 1
ATOM 677 N N . SER A 1 87 ? 17.884 10.526 -9.987 1.00 94.88 87 SER A N 1
ATOM 678 C CA . SER A 1 87 ? 18.482 10.900 -11.269 1.00 94.88 87 SER A CA 1
ATOM 679 C C . SER A 1 87 ? 17.663 10.328 -12.429 1.00 94.88 87 SER A C 1
ATOM 681 O O . SER A 1 87 ? 16.922 9.352 -12.267 1.00 94.88 87 SER A O 1
ATOM 683 N N . ASP A 1 88 ? 17.814 10.900 -13.621 1.00 95.44 88 ASP A N 1
ATOM 684 C CA . ASP A 1 88 ? 17.080 10.417 -14.795 1.00 95.44 88 ASP A CA 1
ATOM 685 C C . ASP A 1 88 ? 17.474 8.985 -15.181 1.00 95.44 88 ASP A C 1
ATOM 687 O O . ASP A 1 88 ? 16.615 8.207 -15.585 1.00 95.44 88 ASP A O 1
ATOM 691 N N . ALA A 1 89 ? 18.725 8.585 -14.926 1.00 94.94 89 ALA A N 1
ATOM 692 C CA . ALA A 1 89 ? 19.171 7.201 -15.091 1.00 94.94 89 ALA A CA 1
ATOM 693 C C . ALA A 1 89 ? 18.387 6.221 -14.196 1.00 94.94 89 ALA A C 1
ATOM 695 O O . ALA A 1 89 ? 17.940 5.175 -14.663 1.00 94.94 89 ALA A O 1
ATOM 696 N N . VAL A 1 90 ? 18.146 6.575 -12.926 1.00 95.31 90 VAL A N 1
ATOM 697 C CA . VAL A 1 90 ? 17.354 5.738 -12.006 1.00 95.31 90 VAL A CA 1
ATOM 698 C C . VAL A 1 90 ? 15.894 5.669 -12.450 1.00 95.31 90 VAL A C 1
ATOM 700 O O . VAL A 1 90 ? 15.295 4.594 -12.424 1.00 95.31 90 VAL A O 1
ATOM 703 N N . LYS A 1 91 ? 15.314 6.790 -12.899 1.00 95.56 91 LYS A N 1
ATOM 704 C CA . LYS A 1 91 ? 13.945 6.802 -13.440 1.00 95.56 91 LYS A CA 1
ATOM 705 C C . LYS A 1 91 ? 13.824 5.899 -14.672 1.00 95.56 91 LYS A C 1
ATOM 707 O O . LYS A 1 91 ? 12.806 5.221 -14.812 1.00 95.56 91 LYS A O 1
ATOM 712 N N . GLU A 1 92 ? 14.851 5.853 -15.523 1.00 95.38 92 GLU A N 1
ATOM 713 C CA . GLU A 1 92 ? 14.907 4.947 -16.674 1.00 95.38 92 GLU A CA 1
ATOM 714 C C . GLU A 1 92 ? 14.931 3.476 -16.248 1.00 95.38 92 GLU A C 1
ATOM 716 O O . GLU A 1 92 ? 14.158 2.670 -16.763 1.00 95.38 92 GLU A O 1
ATOM 721 N N . GLU A 1 93 ? 15.769 3.117 -15.271 1.00 94.81 93 GLU A N 1
ATOM 722 C CA . GLU A 1 93 ? 15.808 1.754 -14.729 1.00 94.81 93 GLU A CA 1
ATOM 723 C C . GLU A 1 93 ? 14.457 1.335 -14.144 1.00 94.81 93 GLU A C 1
ATOM 725 O O . GLU A 1 93 ? 13.950 0.253 -14.451 1.00 94.81 93 GLU A O 1
ATOM 730 N N . MET A 1 94 ? 13.829 2.209 -13.350 1.00 94.62 94 MET A N 1
ATOM 731 C CA . MET A 1 94 ? 12.501 1.938 -12.804 1.00 94.62 94 MET A CA 1
ATOM 732 C C . MET A 1 94 ? 11.460 1.766 -13.919 1.00 94.62 94 MET A C 1
ATOM 734 O O . MET A 1 94 ? 10.641 0.848 -13.854 1.00 94.62 94 MET A O 1
ATOM 738 N N . TRP A 1 95 ? 11.498 2.609 -14.956 1.00 94.44 95 TRP A N 1
ATOM 739 C CA . TRP A 1 95 ? 10.590 2.519 -16.100 1.00 94.44 95 TRP A CA 1
ATOM 740 C C . TRP A 1 95 ? 10.738 1.192 -16.856 1.00 94.44 95 TRP A C 1
ATOM 742 O O . TRP A 1 95 ? 9.733 0.546 -17.160 1.00 94.44 95 TRP A O 1
ATOM 752 N N . ASN A 1 96 ? 11.973 0.744 -17.092 1.00 92.38 96 ASN A N 1
ATOM 753 C CA . ASN A 1 96 ? 12.265 -0.515 -17.783 1.00 92.38 96 ASN A CA 1
ATOM 754 C C . ASN A 1 96 ? 11.699 -1.739 -17.058 1.00 92.38 96 ASN A C 1
ATOM 756 O O . ASN A 1 96 ? 11.254 -2.687 -17.704 1.00 92.38 96 ASN A O 1
ATOM 760 N N . VAL A 1 97 ? 11.662 -1.701 -15.725 1.00 89.75 97 VAL A N 1
ATOM 761 C CA . VAL A 1 97 ? 11.006 -2.734 -14.920 1.00 89.75 97 VAL A CA 1
ATOM 762 C C . VAL A 1 97 ? 9.480 -2.572 -14.959 1.00 89.75 97 VAL A C 1
ATOM 764 O O . VAL A 1 97 ? 8.759 -3.550 -15.145 1.00 89.75 97 VAL A O 1
ATOM 767 N N . TYR A 1 98 ? 8.972 -1.345 -14.814 1.00 88.38 98 TYR A N 1
ATOM 768 C CA . TYR A 1 98 ? 7.541 -1.055 -14.661 1.00 88.38 98 TYR A CA 1
ATOM 769 C C . TYR A 1 98 ? 6.707 -1.341 -15.918 1.00 88.38 98 TYR A C 1
ATOM 771 O O . TYR A 1 98 ? 5.623 -1.923 -15.821 1.00 88.38 98 TYR A O 1
ATOM 779 N N . ARG A 1 99 ? 7.220 -0.969 -17.099 1.00 87.44 99 ARG A N 1
ATOM 780 C CA . ARG A 1 99 ? 6.510 -1.052 -18.391 1.00 87.44 99 ARG A CA 1
ATOM 781 C C . ARG A 1 99 ? 6.073 -2.463 -18.789 1.00 87.44 99 ARG A C 1
ATOM 783 O O . ARG A 1 99 ? 5.192 -2.614 -19.626 1.00 87.44 99 ARG A O 1
ATOM 790 N N . ASN A 1 100 ? 6.663 -3.488 -18.177 1.00 83.19 100 ASN A N 1
ATOM 791 C CA . ASN A 1 100 ? 6.328 -4.887 -18.436 1.00 83.19 100 ASN A CA 1
ATOM 792 C C . ASN A 1 100 ? 5.059 -5.353 -17.695 1.00 83.19 100 ASN A C 1
ATOM 794 O O . ASN A 1 100 ? 4.552 -6.429 -17.996 1.00 83.19 100 ASN A O 1
ATOM 798 N N . TYR A 1 101 ? 4.554 -4.576 -16.726 1.00 78.38 101 TYR A N 1
ATOM 799 C CA . TYR A 1 101 ? 3.477 -5.001 -15.814 1.00 78.38 101 TYR A CA 1
ATOM 800 C C . TYR A 1 101 ? 2.265 -4.058 -15.766 1.00 78.38 101 TYR A C 1
ATOM 802 O O . TYR A 1 101 ? 1.248 -4.391 -15.158 1.00 78.38 101 TYR A O 1
ATOM 810 N N . TYR A 1 102 ? 2.353 -2.875 -16.379 1.00 75.88 102 TYR A N 1
ATOM 811 C CA . TYR A 1 102 ? 1.317 -1.842 -16.314 1.00 75.88 102 TYR A CA 1
ATOM 812 C C . TYR A 1 102 ? 1.102 -1.174 -17.677 1.00 75.88 102 TYR A C 1
ATOM 814 O O . TYR A 1 102 ? 2.057 -0.939 -18.414 1.00 75.88 102 TYR A O 1
ATOM 822 N N . HIS A 1 103 ? -0.149 -0.813 -17.982 1.00 72.94 103 HIS A N 1
ATOM 823 C CA . HIS A 1 103 ? -0.510 -0.021 -19.164 1.00 72.94 103 HIS A CA 1
ATOM 824 C C . HIS A 1 103 ? -0.336 1.471 -18.876 1.00 72.94 103 HIS A C 1
ATOM 826 O O . HIS A 1 103 ? -1.293 2.190 -18.608 1.00 72.94 103 HIS A O 1
ATOM 832 N N . TYR A 1 104 ? 0.911 1.928 -18.858 1.00 78.44 104 TYR A N 1
ATOM 833 C CA . TYR A 1 104 ? 1.253 3.322 -18.591 1.00 78.44 104 TYR A CA 1
ATOM 834 C C . TYR A 1 104 ? 2.098 3.886 -19.726 1.00 78.44 104 TYR A C 1
ATOM 836 O O . TYR A 1 104 ? 2.906 3.169 -20.309 1.00 78.44 104 TYR A O 1
ATOM 844 N N . THR A 1 105 ? 1.953 5.182 -20.006 1.00 87.88 105 THR A N 1
ATOM 845 C CA . THR A 1 105 ? 2.993 5.920 -20.730 1.00 87.88 105 THR A CA 1
ATOM 846 C C . THR A 1 105 ? 4.134 6.253 -19.772 1.00 87.88 105 THR A C 1
ATOM 848 O O . THR A 1 105 ? 3.951 6.260 -18.547 1.00 87.88 105 THR A O 1
ATOM 851 N N . LYS A 1 106 ? 5.317 6.558 -20.308 1.00 90.75 106 LYS A N 1
ATOM 852 C CA . LYS A 1 106 ? 6.462 6.949 -19.480 1.00 90.75 106 LYS A CA 1
ATOM 853 C C . LYS A 1 106 ? 6.161 8.227 -18.695 1.00 90.75 106 LYS A C 1
ATOM 855 O O . LYS A 1 106 ? 6.462 8.301 -17.511 1.00 90.75 106 LYS A O 1
ATOM 860 N N . GLU A 1 107 ? 5.484 9.189 -19.308 1.00 91.31 107 GLU A N 1
ATOM 861 C CA . GLU A 1 107 ? 5.061 10.452 -18.691 1.00 91.31 107 GLU A CA 1
ATOM 862 C C . GLU A 1 107 ? 4.099 10.186 -17.530 1.00 91.31 107 GLU A C 1
ATOM 864 O O . GLU A 1 107 ? 4.284 10.693 -16.423 1.00 91.31 107 GLU A O 1
ATOM 869 N N . SER A 1 108 ? 3.112 9.313 -17.757 1.00 87.81 108 SER A N 1
ATOM 870 C CA . SER A 1 108 ? 2.163 8.893 -16.727 1.00 87.81 108 SER A CA 1
ATOM 871 C C . SER A 1 108 ? 2.878 8.196 -15.572 1.00 87.81 108 SER A C 1
ATOM 873 O O . SER A 1 108 ? 2.541 8.430 -14.413 1.00 87.81 108 SER A O 1
ATOM 875 N N . PHE A 1 109 ? 3.876 7.357 -15.866 1.00 90.81 109 PHE A N 1
ATOM 876 C CA . PHE A 1 109 ? 4.707 6.703 -14.859 1.00 90.81 109 PHE A CA 1
ATOM 877 C C . PHE A 1 109 ? 5.512 7.724 -14.045 1.00 90.81 109 PHE A C 1
ATOM 879 O O . PHE A 1 109 ? 5.461 7.682 -12.816 1.00 90.81 109 PHE A O 1
ATOM 886 N N . LEU A 1 110 ? 6.177 8.679 -14.702 1.00 92.56 110 LEU A N 1
ATOM 887 C CA . LEU A 1 110 ? 6.951 9.741 -14.053 1.00 92.56 110 LEU A CA 1
ATOM 888 C C . LEU A 1 110 ? 6.082 10.601 -13.122 1.00 92.56 110 LEU A C 1
ATOM 890 O O . LEU A 1 110 ? 6.441 10.832 -11.966 1.00 92.56 110 LEU A O 1
ATOM 894 N N . ALA A 1 111 ? 4.891 10.996 -13.578 1.00 90.06 111 ALA A N 1
ATOM 895 C CA . ALA A 1 111 ? 3.921 11.697 -12.741 1.00 90.06 111 ALA A CA 1
ATOM 896 C C . ALA A 1 111 ? 3.474 10.835 -11.548 1.00 90.06 111 ALA A C 1
ATOM 898 O O . ALA A 1 111 ? 3.330 11.321 -10.424 1.00 90.06 111 ALA A O 1
ATOM 899 N N . ARG A 1 112 ? 3.279 9.528 -11.768 1.00 87.94 112 ARG A N 1
ATOM 900 C CA . ARG A 1 112 ? 2.864 8.584 -10.724 1.00 87.94 112 ARG A CA 1
ATOM 901 C C . ARG A 1 112 ? 3.946 8.387 -9.667 1.00 87.94 112 ARG A C 1
ATOM 903 O O . ARG A 1 112 ? 3.593 8.259 -8.492 1.00 87.94 112 ARG A O 1
ATOM 910 N N . ILE A 1 113 ? 5.225 8.345 -10.052 1.00 92.56 113 ILE A N 1
ATOM 911 C CA . ILE A 1 113 ? 6.298 8.138 -9.079 1.00 92.56 113 ILE A CA 1
ATOM 912 C C . ILE A 1 113 ? 6.534 9.368 -8.201 1.00 92.56 113 ILE A C 1
ATOM 914 O O . ILE A 1 113 ? 6.856 9.211 -7.021 1.00 92.56 113 ILE A O 1
ATOM 918 N N . GLY A 1 114 ? 6.287 10.569 -8.735 1.00 91.31 114 GLY A N 1
ATOM 919 C CA . GLY A 1 114 ? 6.378 11.826 -7.990 1.00 91.31 114 GLY A CA 1
ATOM 920 C C . GLY A 1 114 ? 5.375 11.938 -6.838 1.00 91.31 114 GLY A C 1
ATOM 921 O O . GLY A 1 114 ? 5.639 12.632 -5.862 1.00 91.31 114 GLY A O 1
ATOM 922 N N . LYS A 1 115 ? 4.255 11.200 -6.888 1.00 90.44 115 LYS A N 1
ATOM 923 C CA . LYS A 1 115 ? 3.251 11.178 -5.805 1.00 90.44 115 LYS A CA 1
ATOM 924 C C . LYS A 1 115 ? 3.722 10.452 -4.542 1.00 90.44 115 LYS A C 1
ATOM 926 O O . LYS A 1 115 ? 3.075 10.550 -3.503 1.00 90.44 115 LYS A O 1
ATOM 931 N N . ASN A 1 116 ? 4.784 9.660 -4.621 1.00 94.94 116 ASN A N 1
ATOM 932 C CA . ASN A 1 116 ? 5.346 8.950 -3.474 1.00 94.94 116 ASN A CA 1
ATOM 933 C C . ASN A 1 116 ? 6.568 9.712 -2.971 1.00 94.94 116 ASN A C 1
ATOM 935 O O . ASN A 1 116 ? 7.313 10.262 -3.775 1.00 94.94 116 ASN A O 1
ATOM 939 N N . ASN A 1 117 ? 6.792 9.719 -1.658 1.00 96.31 117 ASN A N 1
ATOM 940 C CA . ASN A 1 117 ? 7.932 10.401 -1.039 1.00 96.31 117 ASN A CA 1
ATOM 941 C C . ASN A 1 117 ? 9.076 9.445 -0.668 1.00 96.31 117 ASN A C 1
ATOM 943 O O . ASN A 1 117 ? 10.207 9.889 -0.468 1.00 96.31 117 ASN A O 1
ATOM 947 N N . TYR A 1 118 ? 8.809 8.137 -0.648 1.00 97.06 118 TYR A N 1
ATOM 948 C CA . TYR A 1 118 ? 9.808 7.094 -0.451 1.00 97.06 118 TYR A CA 1
ATOM 949 C C . TYR A 1 118 ? 9.610 5.941 -1.435 1.00 97.06 118 TYR A C 1
ATOM 951 O O . TYR A 1 118 ? 8.532 5.736 -1.991 1.00 97.06 118 TYR A O 1
ATOM 959 N N . TYR A 1 119 ? 10.662 5.149 -1.607 1.00 96.31 119 TYR A N 1
ATOM 960 C CA . TYR A 1 119 ? 10.639 3.888 -2.333 1.00 96.31 119 TYR A CA 1
ATOM 961 C C . TYR A 1 119 ? 11.441 2.838 -1.586 1.00 96.31 119 TYR A C 1
ATOM 963 O O . TYR A 1 119 ? 12.441 3.143 -0.937 1.00 96.31 119 TYR A O 1
ATOM 971 N N . SER A 1 120 ? 11.019 1.586 -1.718 1.00 95.31 120 SER A N 1
ATOM 972 C CA . SER A 1 120 ? 11.887 0.449 -1.458 1.00 95.31 120 SER A CA 1
ATOM 973 C C . SER A 1 120 ? 12.428 -0.058 -2.781 1.00 95.31 120 SER A C 1
ATOM 975 O O . SER A 1 120 ? 11.644 -0.569 -3.574 1.00 95.31 120 SER A O 1
ATOM 977 N N . PHE A 1 121 ? 13.733 0.034 -3.012 1.00 95.25 121 PHE A N 1
ATOM 978 C CA . PHE A 1 121 ? 14.373 -0.607 -4.160 1.00 95.25 121 PHE A CA 1
ATOM 979 C C . PHE A 1 121 ? 14.804 -2.022 -3.813 1.00 95.25 121 PHE A C 1
ATOM 981 O O . PHE A 1 121 ? 15.227 -2.292 -2.689 1.00 95.25 121 PHE A O 1
ATOM 988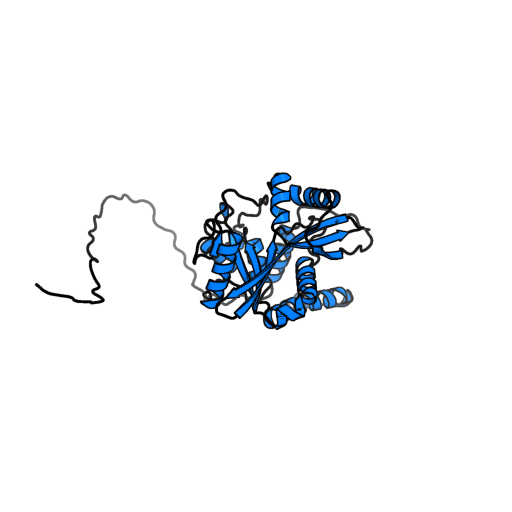 N N . TYR A 1 122 ? 14.674 -2.915 -4.789 1.00 93.38 122 TYR A N 1
ATOM 989 C CA . TYR A 1 122 ? 15.152 -4.286 -4.745 1.00 93.38 122 TYR A CA 1
ATOM 990 C C . TYR A 1 122 ? 16.237 -4.422 -5.800 1.00 93.38 122 TYR A C 1
ATOM 992 O O . TYR A 1 122 ? 15.954 -4.332 -6.996 1.00 93.38 122 TYR A O 1
ATOM 1000 N N . THR A 1 123 ? 17.479 -4.593 -5.358 1.00 92.44 123 THR A N 1
ATOM 1001 C CA . THR A 1 123 ? 18.636 -4.602 -6.250 1.00 92.44 123 THR A CA 1
ATOM 1002 C C . THR A 1 123 ? 19.342 -5.946 -6.259 1.00 92.44 123 THR A C 1
ATOM 1004 O O . THR A 1 123 ? 19.471 -6.619 -5.232 1.00 92.44 123 THR A O 1
ATOM 1007 N N . LEU A 1 124 ? 19.811 -6.331 -7.444 1.00 91.69 124 LEU A N 1
ATOM 1008 C CA . LEU A 1 124 ? 20.672 -7.484 -7.668 1.00 91.69 124 LEU A CA 1
ATOM 1009 C C . LEU A 1 124 ? 21.860 -7.019 -8.511 1.00 91.69 124 LEU A C 1
ATOM 1011 O O . LEU A 1 124 ? 21.672 -6.468 -9.593 1.00 91.69 124 LEU A O 1
ATOM 1015 N N . ASN A 1 125 ? 23.081 -7.204 -8.003 1.00 88.56 125 ASN A N 1
ATOM 1016 C CA . ASN A 1 125 ? 24.320 -6.759 -8.660 1.00 88.56 125 ASN A CA 1
ATOM 1017 C C . ASN A 1 125 ? 24.293 -5.274 -9.071 1.00 88.56 125 ASN A C 1
ATOM 1019 O O . ASN A 1 125 ? 24.702 -4.913 -10.171 1.00 88.56 125 ASN A O 1
ATOM 1023 N N . GLY A 1 126 ? 23.753 -4.419 -8.197 1.00 86.94 126 GLY A N 1
ATOM 1024 C CA . GLY A 1 126 ? 23.662 -2.975 -8.425 1.00 86.94 126 GLY A CA 1
ATOM 1025 C C . GLY A 1 126 ? 22.537 -2.522 -9.362 1.00 86.94 126 GLY A C 1
ATOM 1026 O O . GLY A 1 126 ? 22.325 -1.323 -9.465 1.00 86.94 126 GLY A O 1
ATOM 1027 N N . LYS A 1 127 ? 21.786 -3.439 -9.989 1.00 91.62 127 LYS A N 1
ATOM 1028 C CA . LYS A 1 127 ? 20.657 -3.109 -10.876 1.00 91.62 127 LYS A CA 1
ATOM 1029 C C . LYS A 1 127 ? 19.320 -3.216 -10.160 1.00 91.62 127 LYS A C 1
ATOM 1031 O O . LYS A 1 127 ? 19.131 -4.133 -9.354 1.00 91.62 127 LYS A O 1
ATOM 1036 N N . ILE A 1 128 ? 18.379 -2.331 -10.484 1.00 93.94 128 ILE A N 1
ATOM 1037 C CA . ILE A 1 128 ? 17.004 -2.412 -9.977 1.00 93.94 128 ILE A CA 1
ATOM 1038 C C . ILE A 1 128 ? 16.287 -3.588 -10.654 1.00 93.94 128 ILE A C 1
ATOM 1040 O O . ILE A 1 128 ? 16.046 -3.580 -11.855 1.00 93.94 128 ILE A O 1
ATOM 1044 N N . VAL A 1 129 ? 15.915 -4.598 -9.863 1.00 92.25 129 VAL A N 1
ATOM 1045 C CA . VAL A 1 129 ? 15.075 -5.734 -10.302 1.00 92.25 129 VAL A CA 1
ATOM 1046 C C . VAL A 1 129 ? 13.635 -5.612 -9.805 1.00 92.25 129 VAL A C 1
ATOM 1048 O O . VAL A 1 129 ? 12.783 -6.456 -10.073 1.00 92.25 129 VAL A O 1
ATOM 1051 N N . GLY A 1 130 ? 13.346 -4.559 -9.047 1.00 92.44 130 GLY A N 1
ATOM 1052 C CA . GLY A 1 130 ? 12.018 -4.255 -8.560 1.00 92.44 130 GLY A CA 1
ATOM 1053 C C . GLY A 1 130 ? 12.012 -3.077 -7.604 1.00 92.44 130 GLY A C 1
ATOM 1054 O O . GLY A 1 130 ? 13.049 -2.661 -7.086 1.00 92.44 130 GLY A O 1
ATOM 1055 N N . PHE A 1 131 ? 10.824 -2.564 -7.330 1.00 94.00 131 PHE A N 1
ATOM 1056 C CA . PHE A 1 131 ? 10.608 -1.547 -6.323 1.00 94.00 131 PHE A CA 1
ATOM 1057 C C . PHE A 1 131 ? 9.184 -1.592 -5.767 1.00 94.00 131 PHE A C 1
ATOM 1059 O O . PHE A 1 131 ? 8.275 -2.166 -6.361 1.00 94.00 131 PHE A O 1
ATOM 1066 N N . THR A 1 132 ? 8.998 -0.949 -4.619 1.00 93.25 132 THR A N 1
ATOM 1067 C CA . THR A 1 132 ? 7.689 -0.603 -4.059 1.00 93.25 132 THR A CA 1
ATOM 1068 C C . THR A 1 132 ? 7.656 0.897 -3.813 1.00 93.25 132 THR A C 1
ATOM 1070 O O . THR A 1 132 ? 8.556 1.425 -3.159 1.00 93.25 132 THR A O 1
ATOM 1073 N N . GLY A 1 133 ? 6.632 1.574 -4.325 1.00 94.56 133 GLY A N 1
ATOM 1074 C CA . GLY A 1 133 ? 6.352 2.970 -4.014 1.00 94.56 133 GLY A CA 1
ATOM 1075 C C . GLY A 1 133 ? 5.735 3.112 -2.627 1.00 94.56 133 GLY A C 1
ATOM 1076 O O . GLY A 1 133 ? 4.856 2.338 -2.243 1.00 94.56 133 GLY A O 1
AT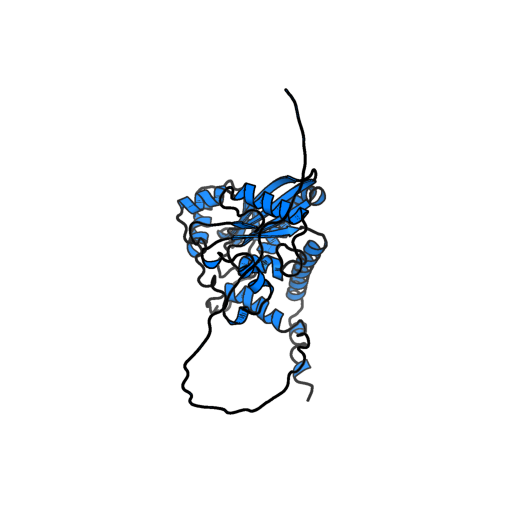OM 1077 N N . LEU A 1 134 ? 6.213 4.101 -1.874 1.00 95.81 134 LEU A N 1
ATOM 1078 C CA . LEU A 1 134 ? 5.830 4.335 -0.488 1.00 95.81 134 LEU A CA 1
ATOM 1079 C C . LEU A 1 134 ? 5.406 5.792 -0.290 1.00 95.81 134 LEU A C 1
ATOM 1081 O O . LEU A 1 134 ? 6.098 6.726 -0.702 1.00 95.81 134 LEU A O 1
ATOM 1085 N N . ARG A 1 135 ? 4.276 5.992 0.387 1.00 95.94 135 ARG A N 1
ATOM 1086 C CA . ARG A 1 135 ? 3.827 7.322 0.816 1.00 95.94 135 ARG A CA 1
ATOM 1087 C C . ARG A 1 135 ? 3.700 7.335 2.328 1.00 95.94 135 ARG A C 1
ATOM 1089 O O . ARG A 1 135 ? 2.843 6.652 2.878 1.00 95.94 135 ARG A O 1
ATOM 1096 N N . ILE A 1 136 ? 4.585 8.088 2.970 1.00 96.44 136 ILE A N 1
ATOM 1097 C CA . ILE A 1 136 ? 4.586 8.307 4.415 1.00 96.44 136 ILE A CA 1
ATOM 1098 C C . ILE A 1 136 ? 3.910 9.647 4.677 1.00 96.44 136 ILE A C 1
ATOM 1100 O O . ILE A 1 136 ? 4.477 10.686 4.333 1.00 96.44 136 ILE A O 1
ATOM 1104 N N . SER A 1 137 ? 2.714 9.636 5.248 1.00 97.19 137 SER A N 1
ATOM 1105 C CA . SER A 1 137 ? 1.977 10.852 5.602 1.00 97.19 137 SER A CA 1
ATOM 1106 C C . SER A 1 137 ? 1.560 10.832 7.065 1.00 97.19 137 SER A C 1
ATOM 1108 O O . SER A 1 137 ? 1.588 9.796 7.728 1.00 97.19 137 SER A O 1
ATOM 1110 N N . ARG A 1 138 ? 1.245 12.016 7.585 1.00 97.38 138 ARG A N 1
ATOM 1111 C CA . ARG A 1 138 ? 0.858 12.232 8.977 1.00 97.38 138 ARG A CA 1
ATOM 1112 C C . ARG A 1 138 ? -0.406 13.058 8.993 1.00 97.38 138 ARG A C 1
ATOM 1114 O O . ARG A 1 138 ? -0.540 13.962 8.171 1.00 97.38 138 ARG A O 1
ATOM 1121 N N . ALA A 1 139 ? -1.279 12.767 9.938 1.00 97.62 139 ALA A N 1
ATOM 1122 C CA . ALA A 1 139 ? -2.445 13.588 10.202 1.00 97.62 139 ALA A CA 1
ATOM 1123 C C . ALA A 1 139 ? -2.793 13.541 11.684 1.00 97.62 139 ALA A C 1
ATOM 1125 O O . ALA A 1 139 ? -2.329 12.667 12.419 1.00 97.62 139 ALA A O 1
ATOM 1126 N N . GLU A 1 140 ? -3.641 14.467 12.099 1.00 97.19 140 GLU A N 1
ATOM 1127 C CA . GLU A 1 140 ? -4.336 14.387 13.371 1.00 97.19 140 GLU A CA 1
ATOM 1128 C C . GLU A 1 140 ? -5.822 14.165 13.084 1.00 97.19 140 GLU A C 1
ATOM 1130 O O . GLU A 1 140 ? -6.426 14.921 12.325 1.00 97.19 140 GLU A O 1
ATOM 1135 N N . ILE A 1 141 ? -6.388 13.091 13.633 1.00 96.31 141 ILE A N 1
ATOM 1136 C CA . ILE A 1 141 ? -7.806 12.739 13.486 1.00 96.31 141 ILE A CA 1
ATOM 1137 C C . ILE A 1 141 ? -8.350 12.565 14.897 1.00 96.31 141 ILE A C 1
ATOM 1139 O O . ILE A 1 141 ? -7.777 11.807 15.680 1.00 96.31 141 ILE A O 1
ATOM 1143 N N . ASP A 1 142 ? -9.412 13.298 15.232 1.00 94.06 142 ASP A N 1
ATOM 1144 C CA . ASP A 1 142 ? -10.034 13.301 16.563 1.00 94.06 142 ASP A CA 1
ATOM 1145 C C . ASP A 1 142 ? -9.006 13.507 17.705 1.00 94.06 142 ASP A C 1
ATOM 1147 O O . ASP A 1 142 ? -9.028 12.820 18.725 1.00 94.06 142 ASP A O 1
ATOM 1151 N N . GLY A 1 143 ? -8.049 14.426 17.508 1.00 94.56 143 GLY A N 1
ATOM 1152 C CA . GLY A 1 143 ? -6.997 14.755 18.484 1.00 94.56 143 GLY A CA 1
ATOM 1153 C C . GLY A 1 143 ? -5.876 13.714 18.618 1.00 94.56 143 GLY A C 1
ATOM 1154 O O . GLY A 1 143 ? -4.992 13.855 19.464 1.00 94.56 143 GLY A O 1
ATOM 1155 N N . LYS A 1 144 ? -5.889 12.649 17.805 1.00 95.25 144 LYS A N 1
ATOM 1156 C CA . LYS A 1 144 ? -4.867 11.595 17.816 1.00 95.25 144 LYS A CA 1
ATOM 1157 C C . LYS A 1 144 ? -3.923 11.730 16.632 1.00 95.25 144 LYS A C 1
ATOM 1159 O O . LYS A 1 144 ? -4.356 11.858 15.486 1.00 95.25 144 LYS A O 1
ATOM 1164 N N . LYS A 1 145 ? -2.622 11.615 16.897 1.00 97.56 145 LYS A N 1
ATOM 1165 C CA . LYS A 1 145 ? -1.588 11.572 15.857 1.00 97.56 145 LYS A CA 1
ATOM 1166 C C . LYS A 1 145 ? -1.640 10.246 15.118 1.00 97.56 145 LYS A C 1
ATOM 1168 O O . LYS A 1 145 ? -1.596 9.188 15.742 1.00 97.56 145 LYS A O 1
ATOM 1173 N N . HIS A 1 146 ? -1.667 10.327 13.797 1.00 97.94 146 HIS A N 1
ATOM 1174 C CA . HIS A 1 146 ? -1.683 9.186 12.903 1.00 97.94 146 HIS A CA 1
ATOM 1175 C C . HIS A 1 146 ? -0.467 9.195 11.986 1.00 97.94 146 HIS A C 1
ATOM 1177 O O . HIS A 1 146 ? -0.087 10.237 11.443 1.00 97.94 146 HIS A O 1
ATOM 1183 N N . LEU A 1 147 ? 0.106 8.012 11.773 1.00 97.81 147 LEU A N 1
ATOM 1184 C CA . LEU A 1 147 ? 1.148 7.774 10.780 1.00 97.81 147 LEU A CA 1
ATOM 1185 C C . LEU A 1 147 ? 0.624 6.797 9.727 1.00 97.81 147 LEU A C 1
ATOM 1187 O O . LEU A 1 147 ? 0.336 5.636 10.016 1.00 97.81 147 LEU A O 1
ATOM 1191 N N . PHE A 1 148 ? 0.541 7.250 8.483 1.00 97.81 148 PHE A N 1
ATOM 1192 C CA . PHE A 1 148 ? 0.089 6.434 7.364 1.00 97.81 148 PHE A CA 1
ATOM 1193 C C . PHE A 1 148 ? 1.269 6.019 6.504 1.00 97.81 148 PHE A C 1
ATOM 1195 O O . PHE A 1 148 ? 2.060 6.850 6.057 1.00 97.81 148 PHE A O 1
ATOM 1202 N N . ILE A 1 149 ? 1.368 4.720 6.245 1.00 96.19 149 ILE A N 1
ATOM 1203 C CA . ILE A 1 149 ? 2.428 4.124 5.440 1.00 96.19 149 ILE A CA 1
ATOM 1204 C C . ILE A 1 149 ? 1.758 3.379 4.290 1.00 96.19 149 ILE A C 1
ATOM 1206 O O . ILE A 1 149 ? 1.339 2.228 4.412 1.00 96.19 149 ILE A O 1
ATOM 1210 N N . TYR A 1 150 ? 1.635 4.075 3.166 1.00 96.19 150 TYR A N 1
ATOM 1211 C CA . TYR A 1 150 ? 1.112 3.515 1.928 1.00 96.19 150 TYR A CA 1
ATOM 1212 C C . TYR A 1 150 ? 2.112 2.546 1.300 1.00 96.19 150 TYR A C 1
ATOM 1214 O O . TYR A 1 150 ? 3.293 2.878 1.166 1.00 96.19 150 TYR A O 1
ATOM 1222 N N . PHE A 1 151 ? 1.609 1.414 0.817 1.00 92.56 151 PHE A N 1
ATOM 1223 C CA . PHE A 1 151 ? 2.308 0.497 -0.072 1.00 92.56 151 PHE A CA 1
ATOM 1224 C C . PHE A 1 151 ? 1.576 0.431 -1.410 1.00 92.56 151 PHE A C 1
ATOM 1226 O O . PHE A 1 151 ? 0.399 0.075 -1.484 1.00 92.56 151 PHE A O 1
ATOM 1233 N N . GLY A 1 152 ? 2.286 0.717 -2.496 1.00 88.75 152 GLY A N 1
ATOM 1234 C CA . GLY A 1 152 ? 1.734 0.553 -3.833 1.00 88.75 152 GLY A CA 1
ATOM 1235 C C . GLY A 1 152 ? 2.800 0.577 -4.909 1.00 88.75 152 GLY A C 1
ATOM 1236 O O . GLY A 1 152 ? 3.988 0.684 -4.626 1.00 88.75 152 GLY A O 1
ATOM 1237 N N . GLN A 1 153 ? 2.374 0.458 -6.169 1.00 85.50 153 GLN A N 1
ATOM 1238 C CA . GLN A 1 153 ? 3.298 0.385 -7.312 1.00 85.50 153 GLN A CA 1
ATOM 1239 C C . GLN A 1 153 ? 4.378 -0.695 -7.133 1.00 85.50 153 GLN A C 1
ATOM 1241 O O . GLN A 1 153 ? 5.517 -0.515 -7.554 1.00 85.50 153 GLN A O 1
ATOM 1246 N N . THR A 1 154 ? 4.039 -1.796 -6.463 1.00 87.19 154 THR A N 1
ATOM 1247 C CA . THR A 1 154 ? 4.993 -2.873 -6.232 1.00 87.19 154 THR A CA 1
ATOM 1248 C C . THR A 1 154 ? 5.205 -3.636 -7.526 1.00 87.19 154 THR A C 1
ATOM 1250 O O . THR A 1 154 ? 4.315 -4.347 -7.990 1.00 87.19 154 THR A O 1
ATOM 1253 N N . VAL A 1 155 ? 6.405 -3.514 -8.081 1.00 86.88 155 VAL A N 1
ATOM 1254 C CA . VAL A 1 155 ? 6.859 -4.303 -9.221 1.00 86.88 155 VAL A CA 1
ATOM 1255 C C . VAL A 1 155 ? 8.122 -5.030 -8.824 1.00 86.88 155 VAL A C 1
ATOM 1257 O O . VAL A 1 155 ? 9.080 -4.426 -8.362 1.00 86.88 155 VAL A O 1
ATOM 1260 N N . ILE A 1 156 ? 8.124 -6.343 -9.000 1.00 83.81 156 ILE A N 1
ATOM 1261 C CA . ILE A 1 156 ? 9.305 -7.183 -8.833 1.00 83.81 156 ILE A CA 1
ATOM 1262 C C . ILE A 1 156 ? 9.361 -8.061 -10.071 1.00 83.81 156 ILE A C 1
ATOM 1264 O O . ILE A 1 156 ? 8.349 -8.679 -10.427 1.00 83.81 156 ILE A O 1
ATOM 1268 N N . ASP A 1 157 ? 10.521 -8.098 -10.718 1.00 80.12 157 ASP A N 1
ATOM 1269 C CA . ASP A 1 157 ? 10.791 -8.989 -11.837 1.00 80.12 157 ASP A CA 1
ATOM 1270 C C . ASP A 1 157 ? 10.427 -10.432 -11.457 1.00 80.12 157 ASP A C 1
ATOM 1272 O O . ASP A 1 157 ? 10.768 -10.900 -10.368 1.00 80.12 157 ASP A O 1
ATOM 1276 N N . ALA A 1 158 ? 9.713 -11.128 -12.343 1.00 73.62 158 ALA A N 1
ATOM 1277 C CA . ALA A 1 158 ? 9.157 -12.453 -12.081 1.00 73.62 158 ALA A CA 1
ATOM 1278 C C . ALA A 1 158 ? 10.192 -13.461 -11.552 1.00 73.62 158 ALA A C 1
ATOM 1280 O O . ALA A 1 158 ? 9.888 -14.207 -10.621 1.00 73.62 158 ALA A O 1
ATOM 1281 N N . ALA A 1 159 ? 11.428 -13.423 -12.060 1.00 77.81 159 ALA A N 1
ATOM 1282 C CA . ALA A 1 159 ? 12.501 -14.332 -11.655 1.00 77.81 159 ALA A CA 1
ATOM 1283 C C . ALA A 1 159 ? 12.994 -14.102 -10.211 1.00 77.81 159 ALA A C 1
ATOM 1285 O O . ALA A 1 159 ? 13.668 -14.956 -9.632 1.00 77.81 159 ALA A O 1
ATOM 1286 N N . HIS A 1 160 ? 12.652 -12.953 -9.628 1.00 76.75 160 HIS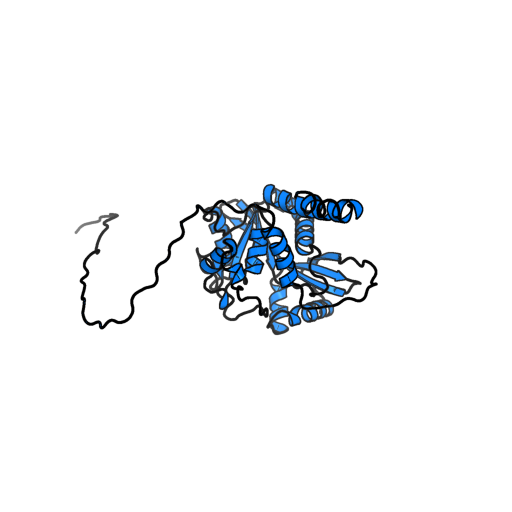 A N 1
ATOM 1287 C CA . HIS A 1 160 ? 13.177 -12.440 -8.362 1.00 76.75 160 HIS A CA 1
ATOM 1288 C C . HIS A 1 160 ? 12.132 -12.396 -7.243 1.00 76.75 160 HIS A C 1
ATOM 1290 O O . HIS A 1 160 ? 12.395 -11.963 -6.117 1.00 76.75 160 HIS A O 1
ATOM 1296 N N . ARG A 1 161 ? 10.926 -12.859 -7.546 1.00 73.12 161 ARG A N 1
ATOM 1297 C CA . ARG A 1 161 ? 9.807 -12.879 -6.622 1.00 73.12 161 ARG A CA 1
ATOM 1298 C C . ARG A 1 161 ? 9.928 -13.979 -5.547 1.00 73.12 161 ARG A C 1
ATOM 1300 O O . ARG A 1 161 ? 10.820 -14.817 -5.578 1.00 73.12 161 ARG A O 1
ATOM 1307 N N . GLY A 1 162 ? 9.052 -13.952 -4.533 1.00 67.06 162 GLY A N 1
ATOM 1308 C CA . GLY A 1 162 ? 8.992 -14.983 -3.476 1.00 67.06 162 GLY A CA 1
ATOM 1309 C C . GLY A 1 162 ? 9.991 -14.816 -2.318 1.00 67.06 162 GLY A C 1
ATOM 1310 O O . GLY A 1 162 ? 9.932 -15.547 -1.329 1.00 67.06 162 GLY A O 1
ATOM 1311 N N . GLN A 1 163 ? 10.861 -13.802 -2.362 1.00 72.38 163 GLN A N 1
ATOM 1312 C CA . GLN A 1 163 ? 11.951 -13.606 -1.390 1.00 72.38 163 GLN A CA 1
ATOM 1313 C C . GLN A 1 163 ? 11.568 -12.756 -0.159 1.00 72.38 163 GLN A C 1
ATOM 1315 O O . GLN A 1 163 ? 12.423 -12.189 0.512 1.00 72.38 163 GLN A O 1
ATOM 1320 N N . SER A 1 164 ? 10.273 -12.661 0.171 1.00 75.81 164 SER A N 1
ATOM 1321 C CA . SER A 1 164 ? 9.745 -11.861 1.302 1.00 75.81 164 SER A CA 1
ATOM 1322 C C . SER A 1 164 ? 10.143 -10.373 1.274 1.00 75.81 164 SER A C 1
ATOM 1324 O O . SER A 1 164 ? 10.229 -9.730 2.319 1.00 75.81 164 SER A O 1
ATOM 1326 N N . LEU A 1 165 ? 10.361 -9.819 0.079 1.00 80.06 165 LEU A N 1
ATOM 1327 C CA . LEU A 1 165 ? 10.862 -8.457 -0.123 1.00 80.06 165 LEU A CA 1
ATOM 1328 C C . LEU A 1 165 ? 9.944 -7.383 0.481 1.00 80.06 165 LEU A C 1
ATOM 1330 O O . LEU A 1 165 ? 10.432 -6.465 1.129 1.00 80.06 165 LEU A O 1
ATOM 1334 N N . ILE A 1 166 ? 8.624 -7.548 0.371 1.00 79.56 166 ILE A N 1
ATOM 1335 C CA . ILE A 1 166 ? 7.636 -6.627 0.962 1.00 79.56 166 ILE A CA 1
ATOM 1336 C C . ILE A 1 166 ? 7.716 -6.636 2.498 1.00 79.56 166 ILE A C 1
ATOM 1338 O O . ILE A 1 166 ? 7.721 -5.583 3.129 1.00 79.56 166 ILE A O 1
ATOM 1342 N N . ALA A 1 167 ? 7.858 -7.813 3.116 1.00 78.62 167 ALA A N 1
ATOM 1343 C CA . ALA A 1 167 ? 8.035 -7.913 4.566 1.00 78.62 167 ALA A CA 1
ATOM 1344 C C . ALA A 1 167 ? 9.370 -7.288 5.014 1.00 78.62 167 ALA A C 1
ATOM 1346 O O . ALA A 1 167 ? 9.429 -6.601 6.033 1.00 78.62 167 ALA A O 1
ATOM 1347 N N . ALA A 1 168 ? 10.432 -7.461 4.219 1.00 81.62 168 ALA A N 1
ATOM 1348 C CA . ALA A 1 168 ? 11.726 -6.828 4.458 1.00 81.62 168 ALA A CA 1
ATOM 1349 C C . ALA A 1 168 ? 11.673 -5.292 4.321 1.00 81.62 168 ALA A C 1
ATOM 1351 O O . ALA A 1 168 ? 12.395 -4.595 5.040 1.00 81.62 168 ALA A O 1
ATOM 1352 N N . THR A 1 169 ? 10.826 -4.764 3.430 1.00 87.62 169 THR A N 1
ATOM 1353 C CA . THR A 1 169 ? 10.499 -3.333 3.338 1.00 87.62 169 THR A CA 1
ATOM 1354 C C . THR A 1 169 ? 9.781 -2.860 4.600 1.00 87.62 169 THR A C 1
ATOM 1356 O O . THR A 1 169 ? 10.221 -1.887 5.207 1.00 87.62 169 THR A O 1
ATOM 1359 N N . GLY A 1 170 ? 8.739 -3.573 5.042 1.00 85.75 170 GLY A N 1
ATOM 1360 C CA . GLY A 1 170 ? 7.997 -3.244 6.264 1.00 85.75 170 GLY A CA 1
ATOM 1361 C C . GLY A 1 170 ? 8.890 -3.183 7.506 1.00 85.75 170 GLY A C 1
ATOM 1362 O O . GLY A 1 170 ? 8.844 -2.205 8.246 1.00 85.75 170 GLY A O 1
ATOM 1363 N N . ALA A 1 171 ? 9.784 -4.161 7.686 1.00 84.06 171 ALA A N 1
ATOM 1364 C CA . ALA A 1 171 ? 10.741 -4.167 8.795 1.00 84.06 171 ALA A CA 1
ATOM 1365 C C . ALA A 1 171 ? 11.706 -2.966 8.757 1.00 84.06 171 ALA A C 1
ATOM 1367 O O . ALA A 1 171 ? 11.982 -2.352 9.785 1.00 84.06 171 ALA A O 1
ATOM 1368 N N . ARG A 1 172 ? 12.197 -2.586 7.570 1.00 89.25 172 ARG A N 1
ATOM 1369 C CA . ARG A 1 172 ? 13.055 -1.398 7.416 1.00 89.25 172 ARG A CA 1
ATOM 1370 C C . ARG A 1 172 ? 12.310 -0.102 7.704 1.00 89.25 172 ARG A C 1
ATOM 1372 O O . ARG A 1 172 ? 12.890 0.793 8.308 1.00 89.25 172 ARG A O 1
ATOM 1379 N N . LEU A 1 173 ? 11.049 0.004 7.288 1.00 90.69 173 LEU A N 1
ATOM 1380 C CA . LEU A 1 173 ? 10.214 1.165 7.598 1.00 90.69 173 LEU A CA 1
ATOM 1381 C C . LEU A 1 173 ? 9.933 1.261 9.093 1.00 90.69 173 LEU A C 1
ATOM 1383 O O . LEU A 1 173 ? 10.061 2.348 9.646 1.00 90.69 173 LEU A O 1
ATOM 1387 N N . TYR A 1 174 ? 9.659 0.131 9.750 1.00 87.75 174 TYR A N 1
ATOM 1388 C CA . TYR A 1 174 ? 9.530 0.087 11.202 1.00 87.75 174 TYR A CA 1
ATOM 1389 C C . TYR A 1 174 ? 10.781 0.644 11.883 1.00 87.75 174 TYR A C 1
ATOM 1391 O O . TYR A 1 174 ? 10.689 1.579 12.668 1.00 87.75 174 TYR A O 1
ATOM 1399 N N . LEU A 1 175 ? 11.966 0.144 11.518 1.00 89.56 175 LEU A N 1
ATOM 1400 C CA . LEU A 1 175 ? 13.230 0.628 12.081 1.00 89.56 175 LEU A CA 1
ATOM 1401 C C . LEU A 1 175 ? 13.504 2.102 11.757 1.00 89.56 175 LEU A C 1
ATOM 1403 O O . LEU A 1 175 ? 14.061 2.811 12.586 1.00 89.56 175 LEU A O 1
ATOM 1407 N N . LYS A 1 176 ? 13.120 2.583 10.572 1.00 93.31 176 LYS A N 1
ATOM 1408 C CA . LYS A 1 176 ? 13.330 3.980 10.168 1.00 93.31 176 LYS A CA 1
ATOM 1409 C C . LYS A 1 176 ?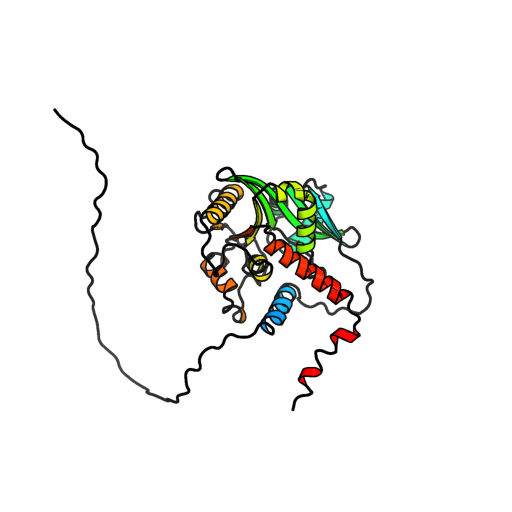 12.414 4.952 10.919 1.00 93.31 176 LYS A C 1
ATOM 1411 O O . LYS A 1 176 ? 12.856 6.048 11.247 1.00 93.31 176 LYS A O 1
ATOM 1416 N N . PHE A 1 177 ? 11.171 4.555 11.192 1.00 92.81 177 PHE A N 1
ATOM 1417 C CA . PHE A 1 177 ? 10.128 5.410 11.772 1.00 92.81 177 PHE A CA 1
ATOM 1418 C C . PHE A 1 177 ? 9.719 4.995 13.196 1.00 92.81 177 PHE A C 1
ATOM 1420 O O . PHE A 1 177 ? 8.679 5.423 13.686 1.00 92.81 177 PHE A O 1
ATOM 1427 N N . TRP A 1 178 ? 10.534 4.189 13.886 1.00 91.56 178 TRP A N 1
ATOM 1428 C CA . TRP A 1 178 ? 10.162 3.538 15.150 1.00 91.56 178 TRP A CA 1
ATOM 1429 C C . TRP A 1 178 ? 9.644 4.506 16.225 1.00 91.56 178 TRP A C 1
ATOM 1431 O O . TRP A 1 178 ? 8.668 4.200 16.898 1.00 91.56 178 TRP A O 1
ATOM 1441 N N . ARG A 1 179 ? 10.242 5.697 16.366 1.00 93.19 179 ARG A N 1
ATOM 1442 C CA . ARG A 1 179 ? 9.807 6.704 17.355 1.00 93.19 179 ARG A CA 1
ATOM 1443 C C . ARG A 1 179 ? 8.397 7.216 17.086 1.00 93.19 179 ARG A C 1
ATOM 1445 O O . ARG A 1 179 ? 7.615 7.399 18.012 1.00 93.19 179 ARG A O 1
ATOM 1452 N N . GLU A 1 180 ? 8.084 7.459 15.821 1.00 93.50 180 GLU A N 1
ATOM 1453 C CA . GLU A 1 180 ? 6.769 7.941 15.400 1.00 93.50 180 GLU A CA 1
ATOM 1454 C C . GLU A 1 180 ? 5.730 6.835 15.512 1.00 93.50 180 GLU A C 1
ATOM 1456 O O . GLU A 1 180 ? 4.632 7.075 15.999 1.00 93.50 180 GLU A O 1
ATOM 1461 N N . ILE A 1 181 ? 6.124 5.610 15.159 1.00 91.75 181 ILE A N 1
ATOM 1462 C CA . ILE A 1 181 ? 5.297 4.415 15.321 1.00 91.75 181 ILE A CA 1
ATOM 1463 C C . ILE A 1 181 ? 4.913 4.199 16.788 1.00 91.75 181 ILE A C 1
ATOM 1465 O O . ILE A 1 181 ? 3.775 3.850 17.073 1.00 91.75 181 ILE A O 1
ATOM 1469 N N . LEU A 1 182 ? 5.835 4.435 17.725 1.00 90.31 182 LEU A N 1
ATOM 1470 C CA . LEU A 1 182 ? 5.557 4.313 19.159 1.00 90.31 182 LEU A CA 1
ATOM 1471 C C . LEU A 1 182 ? 4.720 5.467 19.732 1.00 90.31 182 LEU A C 1
ATOM 1473 O O . LEU A 1 182 ? 4.180 5.328 20.824 1.00 90.31 182 LEU A O 1
ATOM 1477 N N . SER A 1 183 ? 4.632 6.604 19.040 1.00 92.62 183 SER A N 1
ATOM 1478 C CA . SER A 1 183 ? 3.954 7.814 19.535 1.00 92.62 183 SER A CA 1
ATOM 1479 C C . SER A 1 183 ? 2.700 8.193 18.743 1.00 92.62 183 SER A C 1
ATOM 1481 O O . SER A 1 183 ? 2.085 9.217 19.040 1.00 92.62 183 SER A O 1
ATOM 1483 N N . SER A 1 184 ? 2.321 7.390 17.745 1.00 94.62 184 SER A N 1
ATOM 1484 C CA . SER A 1 184 ? 1.200 7.650 16.836 1.00 94.62 184 SER A CA 1
ATOM 1485 C C . SER A 1 184 ? 0.446 6.367 16.508 1.00 94.62 184 SER A C 1
ATOM 1487 O O . SER A 1 184 ? 1.029 5.285 16.418 1.00 94.62 184 SER A O 1
ATOM 1489 N N . GLU A 1 185 ? -0.845 6.495 16.227 1.00 95.12 185 GLU A N 1
ATOM 1490 C CA . GLU A 1 185 ? -1.644 5.406 15.680 1.00 95.12 185 GLU A CA 1
ATOM 1491 C C . GLU A 1 185 ? -1.218 5.152 14.226 1.00 95.12 185 GLU A C 1
ATOM 1493 O O . GLU A 1 185 ? -1.405 5.983 13.335 1.00 95.12 185 GLU A O 1
ATOM 1498 N N . THR A 1 186 ? -0.535 4.031 13.992 1.00 95.88 186 THR A N 1
ATOM 1499 C CA . THR A 1 186 ? 0.125 3.769 12.708 1.00 95.88 186 THR A CA 1
ATOM 1500 C C . THR A 1 186 ? -0.645 2.757 11.881 1.00 95.88 186 THR A C 1
ATOM 1502 O O . THR A 1 186 ? -0.946 1.664 12.359 1.00 95.88 186 THR A O 1
ATOM 1505 N N . PHE A 1 187 ? -0.854 3.068 10.602 1.00 96.25 187 PHE A N 1
ATOM 1506 C CA . PHE A 1 187 ? -1.522 2.186 9.654 1.00 96.25 187 PHE A CA 1
ATOM 1507 C C . PHE A 1 187 ? -0.670 1.928 8.415 1.00 96.25 187 PHE A C 1
ATOM 1509 O O . PHE A 1 187 ? -0.221 2.852 7.729 1.00 96.25 187 PHE A O 1
ATOM 1516 N N . PHE A 1 188 ? -0.498 0.649 8.088 1.00 94.75 188 PHE A N 1
ATOM 1517 C CA . PHE A 1 188 ? -0.094 0.233 6.749 1.00 94.75 188 PHE A CA 1
ATOM 1518 C C . PHE A 1 188 ? -1.332 0.203 5.871 1.00 94.75 188 PHE A C 1
ATOM 1520 O O . PHE A 1 188 ? -2.328 -0.391 6.269 1.00 94.75 188 PHE A O 1
ATOM 1527 N N . TRP A 1 189 ? -1.289 0.807 4.687 1.00 96.69 189 TRP A N 1
ATOM 1528 C CA . TRP A 1 189 ? -2.455 0.825 3.807 1.00 96.69 189 TRP A CA 1
ATOM 1529 C C . TRP A 1 189 ? -2.094 0.700 2.331 1.00 96.69 189 TRP A C 1
ATOM 1531 O O . TRP A 1 189 ? -0.961 0.953 1.922 1.00 96.69 189 TRP A O 1
ATOM 1541 N N . ALA A 1 190 ? -3.065 0.286 1.527 1.00 96.25 190 ALA A N 1
ATOM 1542 C CA . ALA A 1 190 ? -2.954 0.186 0.084 1.00 96.25 190 ALA A CA 1
ATOM 1543 C C . ALA A 1 190 ? -4.292 0.490 -0.599 1.00 96.25 190 ALA A C 1
ATOM 1545 O O . ALA A 1 190 ? -5.370 0.356 -0.023 1.00 96.25 190 ALA A O 1
ATOM 1546 N N . ASP A 1 191 ? -4.191 0.855 -1.872 1.00 95.31 191 ASP A N 1
ATOM 1547 C CA . ASP A 1 191 ? -5.307 0.959 -2.809 1.00 95.31 191 ASP A CA 1
ATOM 1548 C C . ASP A 1 191 ? -5.407 -0.370 -3.565 1.00 95.31 191 ASP A C 1
ATOM 1550 O O . ASP A 1 191 ? -4.658 -0.617 -4.518 1.00 95.31 191 ASP A O 1
ATOM 1554 N N . ALA A 1 192 ? -6.241 -1.284 -3.064 1.00 93.88 192 ALA A N 1
ATOM 1555 C CA . ALA A 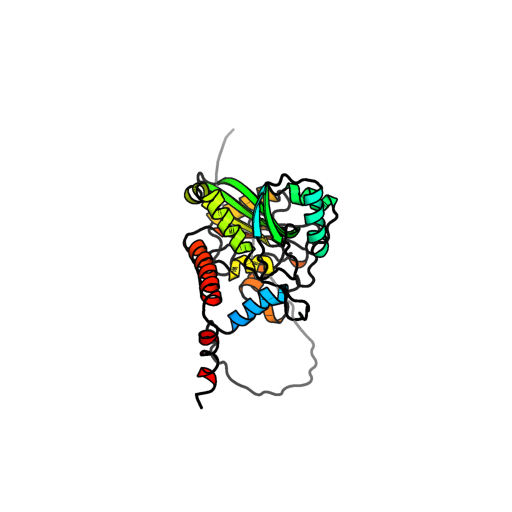1 192 ? -6.319 -2.653 -3.557 1.00 93.88 192 ALA A CA 1
ATOM 1556 C C . ALA A 1 192 ? -7.135 -2.727 -4.857 1.00 93.88 192 ALA A C 1
ATOM 1558 O O . ALA A 1 192 ? -8.327 -3.036 -4.861 1.00 93.88 192 ALA A O 1
ATOM 1559 N N . LEU A 1 193 ? -6.457 -2.486 -5.983 1.00 90.94 193 LEU A N 1
ATOM 1560 C CA . LEU A 1 193 ? -7.037 -2.570 -7.334 1.00 90.94 193 LEU A CA 1
ATOM 1561 C C . LEU A 1 193 ? -7.394 -4.004 -7.765 1.00 90.94 193 LEU A C 1
ATOM 1563 O O . LEU A 1 193 ? -8.039 -4.196 -8.787 1.00 90.94 193 LEU A O 1
ATOM 1567 N N . THR A 1 194 ? -6.922 -5.020 -7.037 1.00 90.00 194 THR A N 1
ATOM 1568 C CA . THR A 1 194 ? -7.200 -6.432 -7.338 1.00 90.00 194 THR A CA 1
ATOM 1569 C C . THR A 1 194 ? -7.438 -7.221 -6.058 1.00 90.00 194 THR A C 1
ATOM 1571 O O . THR A 1 194 ? -6.885 -6.888 -5.004 1.00 90.00 194 THR A O 1
ATOM 1574 N N . TYR A 1 195 ? -8.167 -8.335 -6.170 1.00 91.06 195 TYR A N 1
ATOM 1575 C CA . TYR A 1 195 ? -8.402 -9.245 -5.046 1.00 91.06 195 TYR A CA 1
ATOM 1576 C C . TYR A 1 195 ? -7.090 -9.777 -4.447 1.00 91.06 195 TYR A C 1
ATOM 1578 O O . TYR A 1 195 ? -6.996 -10.018 -3.253 1.00 91.06 195 TYR A O 1
ATOM 1586 N N . LYS A 1 196 ? -6.024 -9.909 -5.243 1.00 87.38 196 LYS A N 1
ATOM 1587 C CA . LYS A 1 196 ? -4.715 -10.370 -4.752 1.00 87.38 196 LYS A CA 1
ATOM 1588 C C . LYS A 1 196 ? -4.053 -9.348 -3.848 1.00 87.38 196 LYS A C 1
ATOM 1590 O O . LYS A 1 196 ? -3.468 -9.728 -2.841 1.00 87.38 196 LYS A O 1
ATOM 1595 N N . ALA A 1 197 ? -4.124 -8.068 -4.221 1.00 89.00 197 ALA A N 1
ATOM 1596 C CA . ALA A 1 197 ? -3.594 -6.988 -3.400 1.00 89.00 197 ALA A CA 1
ATOM 1597 C C . ALA A 1 197 ? -4.323 -6.951 -2.051 1.00 89.00 197 ALA A C 1
ATOM 1599 O O . ALA A 1 197 ? -3.677 -6.843 -1.014 1.00 89.00 197 ALA A O 1
ATOM 1600 N N . TYR A 1 198 ? -5.643 -7.156 -2.066 1.00 93.94 198 TYR A N 1
ATOM 1601 C CA . TYR A 1 198 ? -6.440 -7.324 -0.854 1.00 93.94 198 TYR A CA 1
ATOM 1602 C C . TYR A 1 198 ? -6.000 -8.547 -0.027 1.00 93.94 198 TYR A C 1
ATOM 1604 O O . TYR A 1 198 ? -5.736 -8.434 1.170 1.00 93.94 198 TYR A O 1
ATOM 1612 N N . LEU A 1 199 ? -5.800 -9.703 -0.671 1.00 91.88 199 LEU A N 1
ATOM 1613 C CA . LEU A 1 199 ? -5.359 -10.932 -0.004 1.00 91.88 199 LEU A CA 1
ATOM 1614 C C . LEU A 1 199 ? -3.970 -10.839 0.635 1.00 91.88 199 LEU A C 1
ATOM 1616 O O . LEU A 1 199 ? -3.682 -11.603 1.560 1.00 91.88 199 LEU A O 1
ATOM 1620 N N . VAL A 1 200 ? -3.111 -9.908 0.200 1.00 87.62 200 VAL A N 1
ATOM 1621 C CA . VAL A 1 200 ? -1.860 -9.627 0.919 1.00 87.62 200 VAL A CA 1
ATOM 1622 C C . VAL A 1 200 ? -2.166 -9.235 2.361 1.00 87.62 200 VAL A C 1
ATOM 1624 O O . VAL A 1 200 ? -1.502 -9.753 3.250 1.00 87.62 200 VAL A O 1
ATOM 1627 N N . PHE A 1 201 ? -3.180 -8.407 2.615 1.00 91.50 201 PHE A N 1
ATOM 1628 C CA . PHE A 1 201 ? -3.603 -8.061 3.974 1.00 91.50 201 PHE A CA 1
ATOM 1629 C C . PHE A 1 201 ? -4.298 -9.250 4.631 1.00 91.50 201 PHE A C 1
ATOM 1631 O O . PHE A 1 201 ? -3.805 -9.749 5.645 1.00 91.50 201 PHE A O 1
ATOM 1638 N N . ALA A 1 202 ? -5.346 -9.774 3.986 1.00 92.12 202 ALA A N 1
ATOM 1639 C CA . ALA A 1 202 ? -6.219 -10.786 4.577 1.00 92.12 202 ALA A CA 1
ATOM 1640 C C . ALA A 1 202 ? -5.492 -12.060 5.015 1.00 92.12 202 ALA A C 1
ATOM 1642 O O . ALA A 1 202 ? -5.777 -12.647 6.056 1.00 92.12 202 ALA A O 1
ATOM 1643 N N . LYS A 1 203 ? -4.483 -12.475 4.245 1.00 87.81 203 LYS A N 1
ATOM 1644 C CA . LYS A 1 203 ? -3.725 -13.692 4.536 1.00 87.81 203 LYS A CA 1
ATOM 1645 C C . LYS A 1 203 ? -2.406 -13.411 5.252 1.00 87.81 203 LYS A C 1
ATOM 1647 O O . LYS A 1 203 ? -1.777 -14.361 5.734 1.00 87.81 203 LYS A O 1
ATOM 1652 N N . SER A 1 204 ? -1.940 -12.158 5.343 1.00 82.50 204 SER A N 1
ATOM 1653 C CA . SER A 1 204 ? -0.674 -11.824 6.027 1.00 82.50 204 SER A CA 1
ATOM 1654 C C . SER A 1 204 ? -0.840 -11.321 7.450 1.00 82.50 204 SER A C 1
ATOM 1656 O O . SER A 1 204 ? 0.030 -11.595 8.283 1.00 82.50 204 SER A O 1
ATOM 1658 N N . LEU A 1 205 ? -1.953 -10.662 7.735 1.00 86.62 205 LEU A N 1
ATOM 1659 C CA . LEU A 1 205 ? -2.170 -9.912 8.962 1.00 86.62 205 LEU A CA 1
ATOM 1660 C C . LEU A 1 205 ? -3.272 -10.569 9.794 1.00 86.62 205 LEU A C 1
ATOM 1662 O O . LEU A 1 205 ? -4.017 -11.415 9.308 1.00 86.62 205 LEU A O 1
ATOM 1666 N N . GLU A 1 206 ? -3.276 -10.271 11.084 1.00 87.44 206 GLU A N 1
ATOM 1667 C CA . GLU A 1 206 ? -4.308 -10.733 12.012 1.00 87.44 206 GLU A CA 1
ATOM 1668 C C . GLU A 1 206 ? -5.458 -9.745 12.073 1.00 87.44 206 GLU A C 1
ATOM 1670 O O . GLU A 1 206 ? -6.613 -10.144 12.039 1.00 87.44 206 GLU A O 1
ATOM 1675 N N . GLU A 1 207 ? -5.121 -8.461 12.091 1.00 92.94 207 GLU A N 1
ATOM 1676 C CA . GLU A 1 207 ? -6.077 -7.371 12.110 1.00 92.94 207 GLU A CA 1
ATOM 1677 C C . GLU A 1 207 ? -5.893 -6.516 10.856 1.00 92.94 207 GLU A C 1
ATOM 1679 O O . GLU A 1 207 ? -4.799 -6.014 10.586 1.00 92.94 207 GLU A O 1
ATOM 1684 N N . PHE A 1 208 ? -6.952 -6.371 10.070 1.00 95.81 208 PHE A N 1
ATOM 1685 C CA . PHE A 1 208 ? -6.977 -5.552 8.865 1.00 95.81 208 PHE A CA 1
ATOM 1686 C C . PHE A 1 208 ? -8.423 -5.178 8.532 1.00 95.81 208 PHE A C 1
ATOM 1688 O O . PHE A 1 208 ? -9.362 -5.852 8.955 1.00 95.81 208 PHE A O 1
ATOM 1695 N N . TYR A 1 209 ? -8.582 -4.111 7.759 1.00 97.38 209 TYR A N 1
ATOM 1696 C CA . TYR A 1 209 ? -9.870 -3.543 7.399 1.00 97.38 209 TYR A CA 1
ATOM 1697 C C . TYR A 1 209 ? -9.856 -3.077 5.937 1.00 97.38 209 TYR A C 1
ATOM 1699 O O . TYR A 1 209 ? -8.819 -2.610 5.458 1.00 97.38 209 TYR A O 1
ATOM 1707 N N . PRO A 1 210 ? -10.987 -3.151 5.226 1.00 97.81 210 PRO A N 1
ATOM 1708 C CA . PRO A 1 210 ? -12.223 -3.813 5.639 1.00 97.81 210 PRO A CA 1
ATOM 1709 C C . PRO A 1 210 ? -12.116 -5.350 5.538 1.00 97.81 210 PRO A C 1
ATOM 1711 O O . PRO A 1 210 ? -11.313 -5.882 4.764 1.00 97.81 210 PRO A O 1
ATOM 1714 N N . THR A 1 211 ? -12.921 -6.077 6.313 1.00 97.19 211 THR A N 1
ATOM 1715 C CA . THR A 1 211 ? -12.934 -7.552 6.345 1.00 97.19 211 THR A CA 1
ATOM 1716 C C . THR A 1 211 ? -14.348 -8.094 6.530 1.00 97.19 211 THR A C 1
ATOM 1718 O O . THR A 1 211 ? -15.223 -7.406 7.039 1.00 97.19 211 THR A O 1
ATOM 1721 N N . HIS A 1 212 ? -14.574 -9.350 6.146 1.00 96.06 212 HIS A N 1
ATOM 1722 C CA . HIS A 1 212 ? -15.850 -10.039 6.356 1.00 96.06 212 HIS A CA 1
ATOM 1723 C C . HIS A 1 212 ? -16.065 -10.503 7.803 1.00 96.06 212 HIS A C 1
ATOM 1725 O O . HIS A 1 212 ? -17.133 -11.009 8.139 1.00 96.06 212 HIS A O 1
ATOM 1731 N N . GLN A 1 213 ? -15.019 -10.442 8.629 1.00 95.50 213 GLN A N 1
ATOM 1732 C CA . GLN A 1 213 ? -15.028 -10.992 9.986 1.00 95.50 213 GLN A CA 1
ATOM 1733 C C . GLN A 1 213 ? -15.749 -10.078 10.979 1.00 95.50 213 GLN A C 1
ATOM 1735 O O . GLN A 1 213 ? -16.238 -10.553 11.998 1.00 95.50 213 GLN A O 1
ATOM 1740 N N . GLN A 1 214 ? -15.799 -8.779 10.685 1.00 94.00 214 GLN A N 1
ATOM 1741 C CA . GLN A 1 214 ? -16.430 -7.759 11.510 1.00 94.00 214 GLN A CA 1
ATOM 1742 C C . GLN A 1 214 ? -16.677 -6.499 10.681 1.00 94.00 214 GLN A C 1
ATOM 1744 O O . GLN A 1 214 ? -15.960 -6.239 9.713 1.00 94.00 214 GLN A O 1
ATOM 1749 N N . GLU A 1 215 ? -17.655 -5.698 11.091 1.00 94.81 215 GLU A N 1
ATOM 1750 C CA . GLU A 1 215 ? -17.819 -4.347 10.560 1.00 94.81 215 GLU A CA 1
ATOM 1751 C C . GLU A 1 215 ? -16.645 -3.451 10.971 1.00 94.81 215 GLU A C 1
ATOM 1753 O O . GLU A 1 215 ? -15.979 -3.684 11.984 1.00 94.81 215 GLU A O 1
ATOM 1758 N N . ASN A 1 216 ? -16.391 -2.407 10.180 1.00 95.75 216 ASN A N 1
ATOM 1759 C CA . ASN A 1 216 ? -15.374 -1.423 10.524 1.00 95.75 216 ASN A CA 1
ATOM 1760 C C . ASN A 1 216 ? -15.814 -0.653 11.777 1.00 95.75 216 ASN A C 1
ATOM 1762 O O . ASN A 1 216 ? -16.874 -0.022 11.754 1.00 95.75 216 ASN A O 1
ATOM 1766 N N . PRO A 1 217 ? -14.993 -0.607 12.841 1.00 95.88 217 PRO A N 1
ATOM 1767 C CA . PRO A 1 217 ? -15.220 0.334 13.927 1.00 95.88 217 PRO A CA 1
ATOM 1768 C C . PRO A 1 217 ? -15.268 1.773 13.396 1.00 95.88 217 PRO A C 1
ATOM 1770 O O . PRO A 1 217 ? -14.520 2.117 12.479 1.00 95.88 217 PRO A O 1
ATOM 1773 N N . GLU A 1 218 ? -16.078 2.642 14.008 1.00 95.69 218 GLU A N 1
ATOM 1774 C CA . GLU A 1 218 ? -16.271 4.027 13.541 1.00 95.69 218 GLU A CA 1
ATOM 1775 C C . GLU A 1 218 ? -14.941 4.782 13.357 1.00 95.69 218 GLU A C 1
ATOM 1777 O O . GLU A 1 218 ? -14.723 5.438 12.338 1.00 95.69 218 GLU A O 1
ATOM 1782 N N . HIS A 1 219 ? -14.007 4.634 14.305 1.00 95.38 219 HIS A N 1
ATOM 1783 C CA . HIS A 1 219 ? -12.685 5.263 14.217 1.00 95.38 219 HIS A CA 1
ATOM 1784 C C . HIS A 1 219 ? -11.870 4.764 13.012 1.00 95.38 219 HIS A C 1
ATOM 1786 O O . HIS A 1 219 ? -11.210 5.558 12.347 1.00 95.38 219 HIS A O 1
ATOM 1792 N N . ILE A 1 220 ? -11.958 3.473 12.674 1.00 96.81 220 ILE A N 1
ATOM 1793 C CA . ILE A 1 220 ? -11.303 2.913 11.488 1.00 96.81 220 ILE A CA 1
ATOM 1794 C C . ILE A 1 220 ? -11.956 3.442 10.215 1.00 96.81 220 ILE A C 1
ATOM 1796 O O . ILE A 1 220 ? -11.248 3.798 9.273 1.00 96.81 220 ILE A O 1
ATOM 1800 N N . GLN A 1 221 ? -13.287 3.544 10.181 1.00 97.25 221 GLN A N 1
ATOM 1801 C CA . GLN A 1 221 ? -13.979 4.103 9.023 1.00 97.25 221 GLN A CA 1
ATOM 1802 C C . GLN A 1 221 ? -13.568 5.561 8.782 1.00 97.25 221 GLN A C 1
ATOM 1804 O O . GLN A 1 221 ? -13.255 5.923 7.650 1.00 97.25 221 GLN A O 1
ATOM 1809 N N . LYS A 1 222 ? -13.452 6.374 9.840 1.00 96.62 222 LYS A N 1
ATOM 1810 C CA . LYS A 1 222 ? -12.923 7.747 9.750 1.00 96.62 222 LYS A CA 1
ATOM 1811 C C . LYS A 1 222 ? -11.507 7.790 9.174 1.00 96.62 222 LYS A C 1
ATOM 1813 O O . LYS A 1 222 ? -11.211 8.654 8.350 1.00 96.62 222 LYS A O 1
ATOM 1818 N N . VAL A 1 223 ? -10.641 6.853 9.566 1.00 97.94 223 VAL A N 1
ATOM 1819 C CA . VAL A 1 223 ? -9.284 6.733 9.011 1.00 97.94 223 VAL A CA 1
ATOM 1820 C C . VAL A 1 223 ? -9.319 6.370 7.521 1.00 97.94 223 VAL A C 1
ATOM 1822 O O . VAL A 1 223 ? -8.621 7.003 6.727 1.00 97.94 223 VAL A O 1
ATOM 1825 N N . ILE A 1 224 ? -10.143 5.397 7.119 1.00 98.25 224 ILE A N 1
ATOM 1826 C CA . ILE A 1 224 ? -10.331 5.016 5.707 1.00 98.25 224 ILE A CA 1
ATOM 1827 C C . ILE A 1 224 ? -10.828 6.217 4.891 1.00 98.25 224 ILE A C 1
ATOM 1829 O O . ILE A 1 224 ? -10.273 6.510 3.829 1.00 98.25 224 ILE A O 1
ATOM 1833 N N . ASP A 1 225 ? -11.825 6.935 5.406 1.00 97.75 225 ASP A N 1
ATOM 1834 C CA . ASP A 1 225 ? -12.408 8.111 4.765 1.00 97.75 225 ASP A CA 1
ATOM 1835 C C . ASP A 1 225 ? -11.396 9.256 4.637 1.00 97.75 225 ASP A C 1
ATOM 1837 O O . ASP A 1 225 ? -11.326 9.909 3.592 1.00 97.75 225 ASP A O 1
ATOM 1841 N N . HIS A 1 226 ? -10.575 9.483 5.668 1.00 97.69 226 HIS A N 1
ATOM 1842 C CA . HIS A 1 226 ? -9.486 10.457 5.632 1.00 97.69 226 HIS A CA 1
ATOM 1843 C C . HIS A 1 226 ? -8.464 10.105 4.545 1.00 97.69 226 HIS A C 1
ATOM 1845 O O . HIS A 1 226 ? -8.171 10.937 3.685 1.00 97.69 226 HIS A O 1
ATOM 1851 N N . ILE A 1 227 ? -7.973 8.858 4.529 1.00 97.81 227 ILE A N 1
ATOM 1852 C CA . ILE A 1 227 ? -7.037 8.373 3.505 1.00 97.81 227 ILE A CA 1
ATOM 1853 C C . ILE A 1 227 ? -7.641 8.554 2.107 1.00 97.81 227 ILE A C 1
ATOM 1855 O O . ILE A 1 227 ? -6.960 9.028 1.194 1.00 97.81 227 ILE A O 1
ATOM 1859 N N . GLY A 1 228 ? -8.914 8.198 1.936 1.00 97.25 228 GLY A N 1
ATOM 1860 C CA . GLY A 1 228 ? -9.620 8.296 0.667 1.00 97.25 228 GLY A CA 1
ATOM 1861 C C . GLY A 1 228 ? -9.728 9.720 0.148 1.00 97.25 228 GLY A C 1
ATOM 1862 O O . GLY A 1 228 ? -9.296 10.001 -0.973 1.00 97.25 228 GLY A O 1
ATOM 1863 N N . ARG A 1 229 ? -10.241 10.634 0.973 1.00 96.81 229 ARG A N 1
ATOM 1864 C CA . ARG A 1 229 ? -10.391 12.048 0.607 1.00 96.81 229 ARG A CA 1
ATOM 1865 C C . ARG A 1 229 ? -9.049 12.695 0.286 1.00 96.81 229 ARG A C 1
ATOM 1867 O O . ARG A 1 229 ? -8.926 13.306 -0.771 1.00 96.81 229 ARG A O 1
ATOM 1874 N N . GLU A 1 230 ? -8.050 12.496 1.141 1.00 96.12 230 GLU A N 1
ATOM 1875 C CA . GLU A 1 230 ? -6.730 13.115 0.990 1.00 96.12 230 GLU A CA 1
ATOM 1876 C C . GLU A 1 230 ? -6.027 12.670 -0.300 1.00 96.12 230 GLU A C 1
ATOM 1878 O O . GLU A 1 230 ? -5.412 13.467 -1.003 1.00 96.12 230 GLU A O 1
ATOM 1883 N N . ASN A 1 231 ? -6.123 11.383 -0.652 1.00 94.31 231 ASN A N 1
ATOM 1884 C CA . ASN A 1 231 ? -5.352 10.831 -1.769 1.00 94.31 231 ASN A CA 1
ATOM 1885 C C . ASN A 1 231 ? -6.109 10.823 -3.105 1.00 94.31 231 ASN A C 1
ATOM 1887 O O . ASN A 1 231 ? -5.471 10.719 -4.159 1.00 94.31 231 ASN A O 1
ATOM 1891 N N . TYR A 1 232 ? -7.443 10.886 -3.079 1.00 95.00 232 TYR A N 1
ATOM 1892 C CA . TYR A 1 232 ? -8.282 10.636 -4.256 1.00 95.00 232 TYR A CA 1
ATOM 1893 C C . TYR A 1 232 ? -9.419 11.646 -4.457 1.00 95.00 232 TYR A C 1
ATOM 1895 O O . TYR A 1 232 ? -10.034 11.645 -5.531 1.00 95.00 232 TYR A O 1
ATOM 1903 N N . GLY A 1 233 ? -9.684 12.524 -3.482 1.00 95.19 233 GLY A N 1
ATOM 1904 C CA . GLY A 1 233 ? -10.660 13.609 -3.591 1.00 95.19 233 GLY A CA 1
ATOM 1905 C C . GLY A 1 233 ? -12.014 13.134 -4.125 1.00 95.19 233 GLY A C 1
ATOM 1906 O O . GLY A 1 233 ? -12.611 12.201 -3.597 1.00 95.19 233 GLY A O 1
ATOM 1907 N N . ALA A 1 234 ? -12.470 13.735 -5.225 1.00 95.38 234 ALA A N 1
ATOM 1908 C CA . ALA A 1 234 ? -13.772 13.459 -5.844 1.00 95.38 234 ALA A CA 1
ATOM 1909 C C . ALA A 1 234 ? -13.941 12.041 -6.437 1.00 95.38 234 ALA A C 1
ATOM 1911 O O . ALA A 1 234 ? -15.047 11.653 -6.821 1.00 95.38 234 ALA A O 1
ATOM 1912 N N . THR A 1 235 ? -12.861 11.264 -6.560 1.00 96.44 235 THR A N 1
ATOM 1913 C CA . THR A 1 235 ? -12.935 9.869 -7.041 1.00 96.44 235 THR A CA 1
ATOM 1914 C C . THR A 1 235 ? -13.128 8.857 -5.914 1.00 96.44 235 THR A C 1
ATOM 1916 O O . THR A 1 235 ? -13.398 7.686 -6.179 1.00 96.44 235 THR A O 1
ATOM 1919 N N . TYR A 1 236 ? -13.016 9.298 -4.661 1.00 98.19 236 TYR A N 1
ATOM 1920 C CA . TYR A 1 236 ? -13.273 8.478 -3.490 1.00 98.19 236 TYR A CA 1
ATOM 1921 C C . TYR A 1 236 ? -14.770 8.415 -3.164 1.00 98.19 236 TYR A C 1
ATOM 1923 O O . TYR A 1 236 ? -15.437 9.446 -3.085 1.00 98.19 236 TYR A O 1
ATOM 1931 N N . ASN A 1 237 ? -15.290 7.209 -2.935 1.00 96.50 237 ASN A N 1
ATOM 1932 C CA . ASN A 1 237 ? -16.665 6.996 -2.500 1.00 96.50 237 ASN A CA 1
ATOM 1933 C C . ASN A 1 237 ? -16.712 6.920 -0.971 1.00 96.50 237 ASN A C 1
ATOM 1935 O O . ASN A 1 237 ? -16.310 5.919 -0.369 1.00 96.50 237 ASN A O 1
ATOM 1939 N N . LEU A 1 238 ? -17.220 7.990 -0.362 1.00 93.50 238 LEU A N 1
ATOM 1940 C CA . LEU A 1 238 ? -17.329 8.123 1.085 1.00 93.50 238 LEU A CA 1
ATOM 1941 C C . LEU A 1 238 ? -18.184 7.007 1.700 1.00 93.50 238 LEU A C 1
ATOM 1943 O O . LEU A 1 238 ? -19.227 6.655 1.149 1.00 93.50 238 LEU A O 1
ATOM 1947 N N . GLY A 1 239 ? -17.743 6.447 2.829 1.00 87.81 239 GLY A N 1
ATOM 1948 C CA . GLY A 1 239 ? -18.434 5.362 3.533 1.00 87.81 239 GLY A CA 1
ATOM 1949 C C . GLY A 1 239 ? -18.235 3.979 2.904 1.00 87.81 239 GLY A C 1
ATOM 1950 O O . GLY A 1 239 ? -18.123 2.996 3.625 1.00 87.81 239 GLY A O 1
ATOM 1951 N N . LEU A 1 240 ? -18.102 3.887 1.574 1.00 91.81 240 LEU A N 1
ATOM 1952 C CA . LEU A 1 240 ? -17.821 2.618 0.888 1.00 91.81 240 LEU A CA 1
ATOM 1953 C C . LEU A 1 240 ? -16.335 2.238 0.898 1.00 91.81 240 LEU A C 1
ATOM 1955 O O . LEU A 1 240 ? -15.998 1.084 0.654 1.00 91.81 240 LEU A O 1
ATOM 1959 N N . GLY A 1 241 ? -15.424 3.193 1.110 1.00 96.00 241 GLY A N 1
ATOM 1960 C CA . GLY A 1 241 ? -13.987 2.901 1.096 1.00 96.00 241 GLY A CA 1
ATOM 1961 C C . GLY A 1 241 ? -13.411 2.608 -0.296 1.00 96.00 241 GLY A C 1
ATOM 1962 O O . GLY A 1 241 ? -12.246 2.224 -0.405 1.00 96.00 241 GLY A O 1
ATOM 1963 N N . THR A 1 242 ? -14.192 2.790 -1.365 1.00 97.62 242 THR A N 1
ATOM 1964 C CA . THR A 1 242 ? -13.771 2.496 -2.742 1.00 97.62 242 THR A CA 1
ATOM 1965 C C . THR A 1 242 ? -13.294 3.738 -3.483 1.00 97.62 242 THR A C 1
ATOM 1967 O O . THR A 1 242 ? -13.693 4.863 -3.186 1.00 97.62 242 THR A O 1
ATOM 1970 N N . VAL A 1 243 ? -12.438 3.538 -4.484 1.00 97.06 243 VAL A N 1
ATOM 1971 C CA . VAL A 1 243 ? -11.908 4.602 -5.341 1.00 97.06 243 VAL A CA 1
ATOM 1972 C C . VAL A 1 243 ? -12.225 4.289 -6.797 1.00 97.06 243 VAL A C 1
ATOM 1974 O O . VAL A 1 243 ? -11.708 3.315 -7.352 1.00 97.06 243 VAL A O 1
ATOM 1977 N N . ARG A 1 244 ? -13.033 5.142 -7.432 1.00 95.69 244 ARG A N 1
ATOM 1978 C CA . ARG A 1 244 ? -13.331 5.075 -8.868 1.00 95.69 244 ARG A CA 1
ATOM 1979 C C . ARG A 1 244 ? -12.078 5.401 -9.680 1.00 95.69 244 ARG A C 1
ATOM 1981 O O . ARG A 1 244 ? -11.327 6.310 -9.329 1.00 95.69 244 ARG A O 1
ATOM 1988 N N . LYS A 1 245 ? -11.852 4.669 -10.770 1.00 89.81 245 LYS A N 1
ATOM 1989 C CA . LYS A 1 245 ? -10.782 4.943 -11.739 1.00 89.81 245 LYS A CA 1
ATOM 1990 C C . LYS A 1 245 ? -11.403 5.053 -13.123 1.00 89.81 245 LYS A C 1
ATOM 1992 O O . LYS A 1 245 ? -12.299 4.284 -13.442 1.00 89.81 245 LYS A O 1
ATOM 1997 N N . ASP A 1 246 ? -10.887 5.961 -13.940 1.00 84.00 246 ASP A N 1
ATOM 1998 C CA . ASP A 1 246 ? -11.411 6.170 -15.296 1.00 84.00 246 ASP A CA 1
ATOM 1999 C C . ASP A 1 246 ? -10.945 5.085 -16.283 1.00 84.00 246 ASP A C 1
ATOM 2001 O O . ASP A 1 246 ? -11.488 4.953 -17.374 1.00 84.00 246 ASP A O 1
ATOM 2005 N N . GLN A 1 247 ? -9.929 4.303 -15.908 1.00 78.44 247 GLN A N 1
ATOM 2006 C CA . GLN A 1 247 ? -9.376 3.224 -16.723 1.00 78.44 247 GLN A CA 1
ATOM 2007 C C . GLN A 1 247 ? -8.756 2.116 -15.864 1.00 78.44 247 GLN A C 1
ATOM 2009 O O . GLN A 1 247 ? -8.254 2.362 -14.760 1.00 78.44 247 GLN A O 1
ATOM 2014 N N . MET A 1 248 ? -8.727 0.899 -16.416 1.00 76.25 248 MET A N 1
ATOM 2015 C CA . MET A 1 248 ? -8.028 -0.242 -15.831 1.00 76.25 248 MET A CA 1
ATOM 2016 C C . MET A 1 248 ? -6.513 -0.010 -15.880 1.00 76.25 248 MET A C 1
ATOM 2018 O O . MET A 1 248 ? -5.896 -0.010 -16.941 1.00 76.25 248 MET A O 1
ATOM 2022 N N . LEU A 1 249 ? -5.904 0.182 -14.711 1.00 71.81 249 LEU A N 1
ATOM 2023 C CA . LEU A 1 249 ? -4.483 0.525 -14.607 1.00 71.81 249 LEU A CA 1
ATOM 2024 C C . LEU A 1 249 ? -3.556 -0.696 -14.653 1.00 71.81 249 LEU A C 1
ATOM 2026 O O . LEU A 1 249 ? -2.402 -0.584 -15.067 1.00 71.81 249 LEU A O 1
ATOM 2030 N N . VAL A 1 250 ? -4.026 -1.845 -14.168 1.00 70.25 250 VAL A N 1
ATOM 2031 C CA . VAL A 1 250 ? -3.210 -3.053 -14.001 1.00 70.25 250 VAL A CA 1
ATOM 2032 C C . VAL A 1 250 ? -3.272 -3.886 -15.282 1.00 70.25 250 VAL A C 1
ATOM 2034 O O . VAL A 1 250 ? -4.356 -4.265 -15.713 1.00 70.25 250 VAL A O 1
ATOM 2037 N N . ASN A 1 251 ? -2.111 -4.201 -15.863 1.00 69.00 251 ASN A N 1
ATOM 2038 C CA . ASN A 1 251 ? -1.996 -5.110 -17.005 1.00 69.00 251 ASN A CA 1
ATOM 2039 C C . ASN A 1 251 ? -1.691 -6.530 -16.508 1.00 69.00 251 ASN A C 1
ATOM 2041 O O . ASN A 1 251 ? -0.578 -7.038 -16.656 1.00 69.00 251 ASN A O 1
ATOM 2045 N N . ASP A 1 252 ? -2.660 -7.140 -15.828 1.00 66.38 252 ASP A N 1
ATOM 2046 C CA . ASP A 1 252 ? -2.530 -8.505 -15.323 1.00 66.38 252 ASP A CA 1
ATOM 2047 C C . ASP A 1 252 ? -3.758 -9.326 -15.749 1.00 66.38 252 ASP A C 1
ATOM 2049 O O . ASP A 1 252 ? -4.862 -9.080 -15.261 1.00 66.38 252 ASP A O 1
ATOM 2053 N N . PRO A 1 253 ? -3.606 -10.335 -16.626 1.00 60.62 253 PRO A N 1
ATOM 2054 C CA . PRO A 1 253 ? -4.731 -11.171 -17.049 1.00 60.62 253 PRO A CA 1
ATOM 2055 C C . PRO A 1 253 ? -5.365 -11.941 -15.881 1.00 60.62 253 PRO A C 1
ATOM 2057 O O . PRO A 1 253 ? -6.503 -12.395 -15.968 1.00 60.62 253 PRO A O 1
ATOM 2060 N N . CYS A 1 254 ? -4.658 -12.070 -14.759 1.00 61.53 254 CYS A N 1
ATOM 2061 C CA . CYS A 1 254 ? -5.149 -12.725 -13.559 1.00 61.53 254 CYS A CA 1
ATOM 2062 C C . CYS A 1 254 ? -5.944 -11.769 -12.641 1.00 61.53 254 CYS A C 1
ATOM 2064 O O . CYS A 1 254 ? -6.096 -12.074 -11.461 1.00 61.53 254 CYS A O 1
ATOM 2066 N N . ILE A 1 255 ? -6.404 -10.604 -13.117 1.00 69.81 255 ILE A N 1
ATOM 2067 C CA . ILE A 1 255 ? -7.376 -9.761 -12.386 1.00 69.81 255 ILE A CA 1
ATOM 2068 C C . ILE A 1 255 ? -8.723 -10.483 -12.247 1.00 69.81 255 ILE A C 1
ATOM 2070 O O . ILE A 1 255 ? -9.401 -10.333 -11.231 1.00 69.81 255 ILE A O 1
ATOM 2074 N N . HIS A 1 256 ? -9.079 -11.312 -13.232 1.00 79.44 256 HIS A N 1
ATOM 2075 C CA . HIS A 1 256 ? -10.235 -12.194 -13.139 1.00 79.44 256 HIS A CA 1
ATOM 2076 C C . HIS A 1 256 ? -10.019 -13.243 -12.055 1.00 79.44 256 HIS A C 1
ATOM 2078 O O . HIS A 1 256 ? -8.944 -13.834 -11.971 1.00 79.44 256 HIS A O 1
ATOM 2084 N N . ILE A 1 257 ? -11.052 -13.482 -11.249 1.00 85.00 257 ILE A N 1
ATOM 2085 C CA . ILE A 1 257 ? -11.043 -14.482 -10.183 1.00 85.00 257 ILE A CA 1
ATOM 2086 C C . ILE A 1 257 ? -11.369 -15.854 -10.798 1.00 85.00 257 ILE A C 1
ATOM 2088 O O . ILE A 1 257 ? -12.479 -16.045 -11.296 1.00 85.00 257 ILE A O 1
ATOM 2092 N N . PRO A 1 258 ? -10.438 -16.828 -10.770 1.00 84.31 258 PRO A N 1
ATOM 2093 C CA . PRO A 1 258 ? -10.718 -18.200 -11.187 1.00 84.31 258 PRO A CA 1
ATOM 2094 C C . PRO A 1 258 ? -11.886 -18.834 -10.421 1.00 84.31 258 PRO A C 1
ATOM 2096 O O . PRO A 1 258 ? -12.002 -18.634 -9.213 1.00 84.31 258 PRO A O 1
ATOM 2099 N N . LEU A 1 259 ? -12.665 -19.700 -11.087 1.00 82.62 259 LEU A N 1
ATOM 2100 C CA . LEU A 1 259 ? -13.799 -20.425 -10.484 1.00 82.62 259 LEU A CA 1
ATOM 2101 C C . LEU A 1 259 ? -13.431 -21.109 -9.156 1.00 82.62 259 LEU A C 1
ATOM 2103 O O . LEU A 1 259 ? -14.166 -21.010 -8.179 1.00 82.62 259 LEU A O 1
ATOM 2107 N N . LYS A 1 260 ? -12.243 -21.725 -9.083 1.00 84.50 260 LYS A N 1
ATOM 2108 C CA . LYS A 1 260 ? -11.746 -22.412 -7.876 1.00 84.50 260 LYS A CA 1
ATOM 2109 C C . LYS A 1 260 ? -11.629 -21.526 -6.629 1.00 84.50 260 LYS A C 1
ATOM 2111 O O . LYS A 1 260 ? -11.545 -22.047 -5.526 1.00 84.50 260 LYS A O 1
ATOM 2116 N N . TYR A 1 261 ? -11.597 -20.206 -6.796 1.00 85.44 261 TYR A N 1
ATOM 2117 C CA . TYR A 1 261 ? -11.455 -19.242 -5.707 1.00 85.44 261 TYR A CA 1
ATOM 2118 C C . TYR A 1 261 ? -12.768 -18.531 -5.352 1.00 85.44 261 TYR A C 1
ATOM 2120 O O . TYR A 1 261 ? -12.780 -17.716 -4.435 1.00 85.44 261 TYR A O 1
ATOM 2128 N N . GLN A 1 262 ? -13.879 -18.849 -6.027 1.00 77.56 262 GLN A N 1
ATOM 2129 C CA . GLN A 1 262 ? -15.175 -18.204 -5.778 1.00 77.56 262 GLN A CA 1
ATOM 2130 C C . GLN A 1 262 ? -15.714 -18.436 -4.364 1.00 77.56 262 GLN A C 1
ATOM 2132 O O . GLN A 1 262 ? -16.446 -17.599 -3.845 1.00 77.56 262 GLN A O 1
ATOM 2137 N N . ASN A 1 263 ? -15.332 -19.543 -3.726 1.00 87.81 263 ASN A N 1
ATOM 2138 C CA . ASN A 1 263 ? -15.794 -19.876 -2.381 1.00 87.81 263 ASN A CA 1
ATOM 2139 C C . ASN A 1 263 ? -14.915 -19.290 -1.266 1.00 87.81 263 ASN A C 1
ATOM 2141 O O . ASN A 1 263 ? -15.324 -19.349 -0.107 1.00 87.81 263 ASN A O 1
ATOM 2145 N N . ASP A 1 264 ? -13.758 -18.692 -1.577 1.00 94.62 264 ASP A N 1
ATOM 2146 C CA . ASP A 1 264 ? -12.907 -18.072 -0.555 1.00 94.62 264 ASP A CA 1
ATOM 2147 C C . ASP A 1 264 ? -13.626 -16.843 0.048 1.00 94.62 264 ASP A C 1
ATOM 2149 O O . ASP A 1 264 ? -14.023 -15.937 -0.694 1.00 94.62 264 ASP A O 1
ATOM 2153 N N . PRO A 1 265 ? -13.836 -16.796 1.376 1.00 95.81 265 PRO A N 1
ATOM 2154 C CA . PRO A 1 265 ? -14.637 -15.752 2.012 1.00 95.81 265 PRO A CA 1
ATOM 2155 C C . PRO A 1 265 ? -14.028 -14.351 1.892 1.00 95.81 265 PRO A C 1
ATOM 2157 O O . PRO A 1 265 ? -14.781 -13.390 1.729 1.00 95.81 265 PRO A O 1
ATOM 2160 N N . ASP A 1 266 ? -12.698 -14.228 1.890 1.00 96.31 266 ASP A N 1
ATOM 2161 C CA . ASP A 1 266 ? -12.013 -12.944 1.720 1.00 96.31 266 ASP A CA 1
ATOM 2162 C C . ASP A 1 266 ? -12.207 -12.419 0.292 1.00 96.31 266 ASP A C 1
ATOM 2164 O O . ASP A 1 266 ? -12.455 -11.233 0.075 1.00 96.31 266 ASP A O 1
ATOM 2168 N N . ILE A 1 267 ? -12.136 -13.310 -0.701 1.00 95.50 267 ILE A N 1
ATOM 2169 C CA . ILE A 1 267 ? -12.358 -12.947 -2.104 1.00 95.50 267 ILE A CA 1
ATOM 2170 C C . ILE A 1 267 ? -13.813 -12.544 -2.337 1.00 95.50 267 ILE A C 1
ATOM 2172 O O . ILE A 1 267 ? -14.058 -11.517 -2.974 1.00 95.50 267 ILE A O 1
ATOM 2176 N N . ARG A 1 268 ? -14.781 -13.302 -1.804 1.00 95.38 268 ARG A N 1
ATOM 2177 C CA . ARG A 1 268 ? -16.200 -12.927 -1.906 1.00 95.38 268 ARG A CA 1
ATOM 2178 C C . ARG A 1 268 ? -16.441 -11.548 -1.308 1.00 95.38 268 ARG A C 1
ATOM 2180 O O . ARG A 1 268 ? -17.039 -10.701 -1.970 1.00 95.38 268 ARG A O 1
ATOM 2187 N N . PHE A 1 269 ? -15.917 -11.301 -0.110 1.00 97.06 269 PHE A N 1
ATOM 2188 C CA . PHE A 1 269 ? -16.026 -9.997 0.528 1.00 97.06 269 PHE A CA 1
ATOM 2189 C C . PHE A 1 269 ? -15.417 -8.887 -0.320 1.00 97.06 269 PHE A C 1
ATOM 2191 O O . PHE A 1 269 ? -16.075 -7.880 -0.553 1.00 97.06 269 PHE A O 1
ATOM 2198 N N . TYR A 1 270 ? -14.210 -9.085 -0.857 1.00 96.69 270 TYR A N 1
ATOM 2199 C CA . TYR A 1 270 ? -13.584 -8.112 -1.751 1.00 96.69 270 TYR A CA 1
ATOM 2200 C C . TYR A 1 270 ? -14.487 -7.761 -2.941 1.00 96.69 270 TYR A C 1
ATOM 2202 O O . TYR A 1 270 ? -14.669 -6.585 -3.247 1.00 96.69 270 TYR A O 1
ATOM 2210 N N . THR A 1 271 ? -15.085 -8.764 -3.593 1.00 94.62 271 THR A N 1
ATOM 2211 C CA . THR A 1 271 ? -15.974 -8.522 -4.742 1.00 94.62 271 THR A CA 1
ATOM 2212 C C . THR A 1 271 ? -17.271 -7.811 -4.365 1.00 94.62 271 THR A C 1
ATOM 2214 O O . THR A 1 271 ? -17.782 -7.030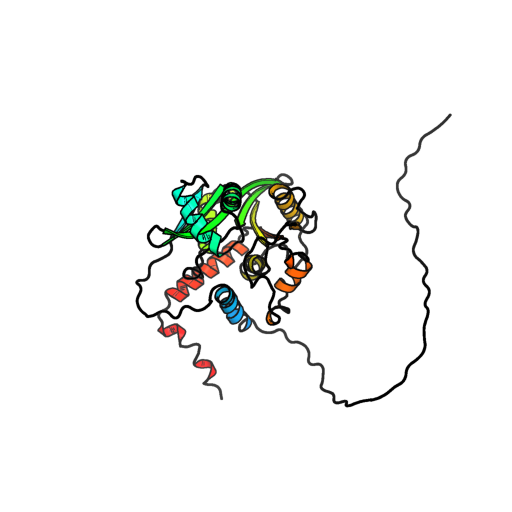 -5.161 1.00 94.62 271 THR A O 1
ATOM 2217 N N . GLN A 1 272 ? -17.786 -8.048 -3.156 1.00 95.44 272 GLN A N 1
ATOM 2218 C CA . GLN A 1 272 ? -18.988 -7.389 -2.642 1.00 95.44 272 GLN A CA 1
ATOM 2219 C C . GLN A 1 272 ? -18.704 -5.945 -2.214 1.00 95.44 272 GLN A C 1
ATOM 2221 O O . GLN A 1 272 ? -19.469 -5.046 -2.545 1.00 95.44 272 GLN A O 1
ATOM 2226 N N . ALA A 1 273 ? -17.588 -5.715 -1.519 1.00 96.56 273 ALA A N 1
ATOM 2227 C CA . ALA A 1 273 ? -17.167 -4.395 -1.055 1.00 96.56 273 ALA A CA 1
ATOM 2228 C C . ALA A 1 273 ? -16.669 -3.497 -2.201 1.00 96.56 273 ALA A C 1
ATOM 2230 O O . ALA A 1 273 ? -16.763 -2.275 -2.121 1.00 96.56 273 ALA A O 1
ATOM 2231 N N . ASN A 1 274 ? -16.148 -4.087 -3.280 1.00 96.62 274 ASN A N 1
ATOM 2232 C CA . ASN A 1 274 ? -15.657 -3.372 -4.454 1.00 96.62 274 ASN A CA 1
ATOM 2233 C C . ASN A 1 274 ? -16.265 -3.938 -5.749 1.00 96.62 274 ASN A C 1
ATOM 2235 O O . ASN A 1 274 ? -15.550 -4.552 -6.542 1.00 96.62 274 ASN A O 1
ATOM 2239 N N . PRO A 1 275 ? -17.566 -3.718 -6.017 1.00 93.56 275 PRO A N 1
ATOM 2240 C CA . PRO A 1 275 ? -18.233 -4.276 -7.197 1.00 93.56 275 PRO A CA 1
ATOM 2241 C C . PRO A 1 275 ? -17.648 -3.758 -8.523 1.00 93.56 275 PRO A C 1
ATOM 2243 O O . PRO A 1 275 ? -17.744 -4.430 -9.546 1.00 93.56 275 PRO A O 1
ATOM 2246 N N . GLY A 1 276 ? -16.991 -2.592 -8.509 1.00 92.31 276 GLY A N 1
ATOM 2247 C CA . GLY A 1 276 ? -16.321 -2.001 -9.671 1.00 92.31 276 GLY A CA 1
ATOM 2248 C C . GLY A 1 276 ? -14.886 -2.487 -9.910 1.00 92.31 276 GLY A C 1
ATOM 2249 O O . GLY A 1 276 ? -14.197 -1.926 -10.762 1.00 92.31 276 GLY A O 1
ATOM 2250 N N . TYR A 1 277 ? -14.382 -3.491 -9.181 1.00 91.56 277 TYR A N 1
ATOM 2251 C CA . TYR A 1 277 ? -12.982 -3.927 -9.317 1.00 91.56 277 TYR A CA 1
ATOM 2252 C C . TYR A 1 277 ? -12.622 -4.381 -10.742 1.00 91.56 277 TYR A C 1
ATOM 2254 O O . TYR A 1 277 ? -11.493 -4.195 -11.190 1.00 91.56 277 TYR A O 1
ATOM 2262 N N . THR A 1 278 ? -13.585 -4.931 -11.489 1.00 89.00 278 THR A N 1
ATOM 2263 C CA . THR A 1 278 ? -13.404 -5.334 -12.895 1.00 89.00 278 THR A CA 1
ATOM 2264 C C . THR A 1 278 ? -13.190 -4.144 -13.832 1.00 89.00 278 THR A C 1
ATOM 2266 O O . THR A 1 278 ? -12.611 -4.311 -14.900 1.00 89.00 278 THR A O 1
ATOM 2269 N N . GLN A 1 279 ? -13.598 -2.943 -13.416 1.00 89.12 279 GLN A N 1
ATOM 2270 C CA . GLN A 1 279 ? -13.351 -1.667 -14.095 1.00 89.12 279 GLN A CA 1
ATOM 2271 C C . GLN A 1 279 ? -12.052 -0.999 -13.600 1.00 89.12 279 GLN A C 1
ATOM 2273 O O . GLN A 1 279 ? -11.692 0.087 -14.045 1.00 89.12 279 GLN A O 1
ATOM 2278 N N . GLY A 1 280 ? -11.334 -1.641 -12.673 1.00 88.81 280 GLY A N 1
ATOM 2279 C CA . GLY A 1 280 ? -10.106 -1.129 -12.071 1.00 88.81 280 GLY A CA 1
ATOM 2280 C C . GLY A 1 280 ? -10.321 -0.286 -10.817 1.00 88.81 280 GLY A C 1
ATOM 2281 O O . GLY A 1 280 ? -9.369 0.350 -10.360 1.00 88.81 280 GLY A O 1
ATOM 2282 N N . HIS A 1 281 ? -11.532 -0.262 -10.247 1.00 94.25 281 HIS A N 1
ATOM 2283 C CA . HIS A 1 281 ? -11.773 0.444 -8.990 1.00 94.25 281 HIS A CA 1
ATOM 2284 C C . HIS A 1 281 ? -10.975 -0.189 -7.854 1.00 94.25 281 HIS A C 1
ATOM 2286 O O . HIS A 1 281 ? -10.773 -1.404 -7.791 1.00 94.25 281 HIS A O 1
ATOM 2292 N N . GLY A 1 282 ? -10.521 0.658 -6.943 1.00 95.00 282 GLY A N 1
ATOM 2293 C CA . GLY A 1 282 ? -9.748 0.245 -5.788 1.00 95.00 282 GLY A CA 1
ATOM 2294 C C . GLY A 1 282 ? -10.578 0.141 -4.522 1.00 95.00 282 GLY A C 1
ATOM 2295 O O . GLY A 1 282 ? -11.573 0.847 -4.375 1.00 95.00 282 GLY A O 1
ATOM 2296 N N . LEU A 1 283 ? -10.126 -0.696 -3.593 1.00 97.62 283 LEU A N 1
ATOM 2297 C CA . LEU A 1 283 ? -10.620 -0.740 -2.219 1.00 97.62 283 LEU A CA 1
ATOM 2298 C C . LEU A 1 283 ? -9.509 -0.283 -1.275 1.00 97.62 283 LEU A C 1
ATOM 2300 O O . LEU A 1 283 ? -8.442 -0.904 -1.232 1.00 97.62 283 LEU A O 1
ATOM 2304 N N . ILE A 1 284 ? -9.741 0.787 -0.516 1.00 98.31 284 ILE A N 1
ATOM 2305 C CA . ILE A 1 284 ? -8.791 1.220 0.510 1.00 98.31 284 ILE A CA 1
ATOM 2306 C C . ILE A 1 284 ? -8.759 0.147 1.587 1.00 98.31 284 ILE A C 1
ATOM 2308 O O . ILE A 1 284 ? -9.755 -0.122 2.249 1.00 98.31 284 ILE A O 1
ATOM 2312 N N . THR A 1 285 ? -7.600 -0.486 1.717 1.00 98.19 285 THR A N 1
ATOM 2313 C CA . THR A 1 285 ? -7.365 -1.571 2.664 1.00 98.19 285 THR A CA 1
ATOM 2314 C C . THR A 1 285 ? -6.224 -1.161 3.571 1.00 98.19 285 THR A C 1
ATOM 2316 O O . THR A 1 285 ? -5.182 -0.718 3.086 1.00 98.19 285 THR A O 1
ATOM 2319 N N . LEU A 1 286 ? -6.407 -1.292 4.878 1.00 97.06 286 LEU A N 1
ATOM 2320 C CA . LEU A 1 286 ? -5.415 -0.917 5.869 1.00 97.06 286 LEU A CA 1
ATOM 2321 C C . LEU A 1 286 ? -5.298 -1.950 6.978 1.00 97.06 286 LEU A C 1
ATOM 2323 O O . LEU A 1 286 ? -6.187 -2.763 7.207 1.00 97.06 286 LEU A O 1
ATOM 2327 N N . ALA A 1 287 ? -4.184 -1.902 7.685 1.00 94.62 287 ALA A N 1
ATOM 2328 C CA . ALA A 1 287 ? -3.962 -2.675 8.885 1.00 94.62 287 ALA A CA 1
ATOM 2329 C C . ALA A 1 287 ? -3.222 -1.827 9.917 1.00 94.62 287 ALA A C 1
ATOM 2331 O O . ALA A 1 287 ? -2.216 -1.191 9.571 1.00 94.62 287 ALA A O 1
ATOM 2332 N N . PRO A 1 288 ? -3.682 -1.822 11.178 1.00 93.75 288 PRO A N 1
ATOM 2333 C CA . PRO A 1 288 ? -2.956 -1.165 12.247 1.00 93.75 288 PRO A CA 1
ATOM 2334 C C . PRO A 1 288 ? -1.624 -1.872 12.469 1.00 93.75 288 PRO A C 1
ATOM 2336 O O . PRO A 1 288 ? -1.525 -3.104 12.415 1.00 93.75 288 PRO A O 1
ATOM 2339 N N . LEU A 1 289 ? -0.588 -1.104 12.780 1.00 87.50 289 LEU A N 1
ATOM 2340 C CA . LEU A 1 289 ? 0.703 -1.643 13.187 1.00 87.50 289 LEU A CA 1
ATOM 2341 C C . LEU A 1 289 ? 0.674 -2.027 14.675 1.00 87.50 289 LEU A C 1
ATOM 2343 O O . LEU A 1 289 ? 1.481 -1.566 15.475 1.00 87.50 289 LEU A O 1
ATOM 2347 N N . SER A 1 290 ? -0.302 -2.861 15.042 1.00 75.75 290 SER A N 1
ATOM 2348 C CA . SER A 1 290 ? -0.497 -3.363 16.399 1.00 75.75 290 SER A CA 1
ATOM 2349 C C . SER A 1 290 ? 0.556 -4.416 16.759 1.00 75.75 290 SER A C 1
ATOM 2351 O O . SER A 1 290 ? 1.128 -5.078 15.887 1.00 75.75 290 SER A O 1
ATOM 2353 N N . GLY A 1 291 ? 0.791 -4.624 18.060 1.00 67.88 291 GLY A N 1
ATOM 2354 C CA . GLY A 1 291 ? 1.713 -5.662 18.544 1.00 67.88 291 GLY A CA 1
ATOM 2355 C C . GLY A 1 291 ? 1.381 -7.058 17.999 1.00 67.88 291 GLY A C 1
ATOM 2356 O O . GLY A 1 291 ? 2.290 -7.803 17.635 1.00 67.88 291 GLY A O 1
ATOM 2357 N N . LYS A 1 292 ? 0.087 -7.373 17.831 1.00 73.50 292 LYS A N 1
ATOM 2358 C CA . LYS A 1 292 ? -0.401 -8.625 17.222 1.00 73.50 292 LYS A CA 1
ATOM 2359 C C . LYS A 1 292 ? 0.063 -8.778 15.771 1.00 73.50 292 LYS A C 1
ATOM 2361 O O . LYS A 1 292 ? 0.694 -9.775 15.415 1.00 73.50 292 LYS A O 1
ATOM 2366 N N . ASN A 1 293 ? -0.166 -7.756 14.943 1.00 79.88 293 ASN A N 1
ATOM 2367 C CA . ASN A 1 293 ? 0.277 -7.754 13.550 1.00 79.88 293 ASN A CA 1
ATOM 2368 C C . ASN A 1 293 ? 1.805 -7.793 13.429 1.00 79.88 293 ASN A C 1
ATOM 2370 O O . ASN A 1 293 ? 2.337 -8.531 12.595 1.00 79.88 293 ASN A O 1
ATOM 2374 N N . PHE A 1 294 ? 2.520 -7.067 14.292 1.00 71.56 294 PHE A N 1
ATOM 2375 C CA . PHE A 1 294 ? 3.978 -7.112 14.347 1.00 71.56 294 PHE A CA 1
ATOM 2376 C C . PHE A 1 294 ? 4.494 -8.518 14.688 1.00 71.56 294 PHE A C 1
ATOM 2378 O O . PHE A 1 294 ? 5.311 -9.064 13.946 1.00 71.56 294 PHE A O 1
ATOM 2385 N N . MET A 1 295 ? 3.976 -9.145 15.750 1.00 66.75 295 MET A N 1
ATOM 2386 C CA . MET A 1 295 ? 4.330 -10.511 16.152 1.00 66.75 295 MET A CA 1
ATOM 2387 C C . MET A 1 295 ? 4.040 -11.525 15.046 1.00 66.75 295 MET A C 1
ATOM 2389 O O . MET A 1 295 ? 4.879 -12.376 14.754 1.00 66.75 295 MET A O 1
ATOM 2393 N N . ARG A 1 296 ? 2.891 -11.425 14.371 1.00 73.19 296 ARG A N 1
ATOM 2394 C CA . ARG A 1 296 ? 2.545 -12.328 13.265 1.00 73.19 296 ARG A CA 1
ATOM 2395 C C . ARG A 1 296 ? 3.501 -12.186 12.081 1.00 73.19 296 ARG A C 1
ATOM 2397 O O . ARG A 1 296 ? 3.918 -13.196 11.508 1.00 73.19 296 ARG A O 1
ATOM 2404 N N . LEU A 1 297 ? 3.875 -10.958 11.722 1.00 69.25 297 LEU A N 1
ATOM 2405 C CA . LEU A 1 297 ? 4.862 -10.697 10.672 1.00 69.25 297 LEU A CA 1
ATOM 2406 C C . LEU A 1 297 ? 6.260 -11.196 11.074 1.00 69.25 297 LEU A C 1
ATOM 2408 O O . LEU A 1 297 ? 6.916 -11.878 10.281 1.00 69.25 297 LEU A O 1
ATOM 2412 N N . ALA A 1 298 ? 6.687 -10.928 12.310 1.00 68.12 298 ALA A N 1
ATOM 2413 C CA . ALA A 1 298 ? 7.972 -11.364 12.852 1.00 68.12 298 ALA A CA 1
ATOM 2414 C C . ALA A 1 298 ? 8.081 -12.897 12.909 1.00 68.12 298 ALA A C 1
ATOM 2416 O O . ALA A 1 298 ? 9.051 -13.464 12.404 1.00 68.12 298 ALA A O 1
ATOM 2417 N N . ASN A 1 299 ? 7.048 -13.584 13.407 1.00 67.19 299 ASN A N 1
ATOM 2418 C CA . ASN A 1 299 ? 6.995 -15.046 13.476 1.00 67.19 299 ASN A CA 1
ATOM 2419 C C . ASN A 1 299 ? 7.115 -15.690 12.091 1.00 67.19 299 ASN A C 1
ATOM 2421 O O . ASN A 1 299 ? 7.812 -16.691 11.934 1.00 67.19 299 ASN A O 1
ATOM 2425 N N . ARG A 1 300 ? 6.506 -15.110 11.047 1.00 66.06 300 ARG A N 1
ATOM 2426 C CA . ARG A 1 300 ? 6.672 -15.625 9.674 1.00 66.06 300 ARG A CA 1
ATOM 2427 C C . ARG A 1 300 ? 8.101 -15.494 9.165 1.00 66.06 300 ARG A C 1
ATOM 2429 O O . ARG A 1 300 ? 8.579 -16.400 8.481 1.00 66.06 300 ARG A O 1
ATOM 2436 N N . LEU A 1 301 ? 8.771 -14.383 9.464 1.00 62.97 301 LEU A N 1
ATOM 2437 C CA . LEU A 1 301 ? 10.165 -14.173 9.075 1.00 62.97 301 LEU A CA 1
ATOM 2438 C C . LEU A 1 301 ? 11.097 -15.120 9.844 1.00 62.97 301 LEU A C 1
ATOM 2440 O O . LEU A 1 301 ? 11.948 -15.761 9.226 1.00 62.97 301 LEU A O 1
ATOM 2444 N N . MET A 1 302 ? 10.869 -15.290 11.149 1.00 59.12 302 MET A N 1
ATOM 2445 C CA . MET A 1 302 ? 11.625 -16.209 12.001 1.00 59.12 302 MET A CA 1
ATOM 2446 C C . MET A 1 302 ? 11.440 -17.668 11.572 1.00 59.12 302 MET A C 1
ATOM 2448 O O . MET A 1 302 ? 12.421 -18.372 11.363 1.00 59.12 302 MET A O 1
ATOM 2452 N N . MET A 1 303 ? 10.204 -18.118 11.333 1.00 55.34 303 MET A N 1
ATOM 2453 C CA . MET A 1 303 ? 9.930 -19.487 10.876 1.00 55.34 303 MET A CA 1
ATOM 2454 C C . MET A 1 303 ? 10.538 -19.786 9.502 1.00 55.34 303 MET A C 1
ATOM 2456 O O . MET A 1 303 ? 10.910 -20.927 9.232 1.00 55.34 303 MET A O 1
ATOM 2460 N N . LYS A 1 304 ? 10.663 -18.784 8.623 1.00 54.44 304 LYS A N 1
ATOM 2461 C CA . LYS A 1 304 ? 11.392 -18.938 7.356 1.00 54.44 304 LYS A CA 1
ATOM 2462 C C . LYS A 1 304 ? 12.897 -19.050 7.574 1.00 54.44 304 LYS A C 1
ATOM 2464 O O . LYS A 1 304 ? 13.510 -19.888 6.923 1.00 54.44 304 LYS A O 1
ATOM 2469 N N . ALA A 1 305 ? 13.466 -18.254 8.479 1.00 52.47 305 ALA A N 1
ATOM 2470 C CA . ALA A 1 305 ? 14.876 -18.356 8.841 1.00 52.47 305 ALA A CA 1
ATOM 2471 C C . ALA A 1 305 ? 15.177 -19.738 9.436 1.00 52.47 305 ALA A C 1
ATOM 2473 O O . ALA A 1 305 ? 15.997 -20.455 8.887 1.00 52.47 305 ALA A O 1
ATOM 2474 N N . VAL A 1 306 ? 14.414 -20.178 10.441 1.00 55.41 306 VAL A N 1
ATOM 2475 C CA . VAL A 1 306 ? 14.561 -21.503 11.068 1.00 55.41 306 VAL A CA 1
ATOM 2476 C C . VAL A 1 306 ? 14.443 -22.636 10.041 1.00 55.41 306 VAL A C 1
ATOM 2478 O O . VAL A 1 306 ? 15.254 -23.555 10.047 1.00 55.41 306 VAL A O 1
ATOM 2481 N N . ARG A 1 307 ? 13.489 -22.562 9.102 1.00 47.88 307 ARG A N 1
ATOM 2482 C CA . ARG A 1 307 ? 13.345 -23.558 8.020 1.00 47.88 307 ARG A CA 1
ATOM 2483 C C . ARG A 1 307 ? 14.474 -23.531 6.990 1.00 47.88 307 ARG A C 1
ATOM 2485 O O . ARG A 1 307 ? 14.731 -24.566 6.386 1.00 47.88 307 ARG A O 1
ATOM 2492 N N . ALA A 1 308 ? 15.105 -22.380 6.767 1.00 52.34 308 ALA A N 1
ATOM 2493 C CA . ALA A 1 308 ? 16.260 -22.252 5.881 1.00 52.34 308 ALA A CA 1
ATOM 2494 C C . ALA A 1 308 ? 17.559 -22.750 6.539 1.00 52.34 308 ALA A C 1
ATOM 2496 O O . ALA A 1 308 ? 18.481 -23.132 5.825 1.00 52.34 308 ALA A O 1
ATOM 2497 N N . THR A 1 309 ? 17.616 -22.764 7.875 1.00 38.75 309 THR A N 1
ATOM 2498 C CA . THR A 1 309 ? 18.764 -23.253 8.657 1.00 38.75 309 THR A CA 1
ATOM 2499 C C . THR A 1 309 ? 18.605 -24.702 9.131 1.00 38.75 309 THR A C 1
ATOM 2501 O O . THR A 1 309 ? 19.579 -25.305 9.570 1.00 38.75 309 THR A O 1
ATOM 2504 N N . LEU A 1 310 ? 17.399 -25.278 9.050 1.00 35.72 310 LEU A N 1
ATOM 2505 C CA . LEU A 1 310 ? 17.153 -26.686 9.368 1.00 35.72 310 LEU A CA 1
ATOM 2506 C C . LEU A 1 310 ? 17.898 -27.584 8.361 1.00 35.72 310 LEU A C 1
ATOM 2508 O O . LEU A 1 310 ? 17.627 -27.482 7.160 1.00 35.72 310 LEU A O 1
ATOM 2512 N N . PRO A 1 311 ? 18.810 -28.468 8.812 1.00 41.06 311 PRO A N 1
ATOM 2513 C CA . PRO A 1 311 ? 19.471 -29.417 7.928 1.00 41.06 311 PRO A CA 1
ATOM 2514 C C . PRO A 1 311 ? 18.429 -30.292 7.218 1.00 41.06 311 PRO A C 1
ATOM 2516 O O . PRO A 1 311 ? 17.419 -30.684 7.806 1.00 41.06 311 PRO A O 1
ATOM 2519 N N . VAL A 1 312 ? 18.690 -30.594 5.940 1.00 46.75 312 VAL A N 1
ATOM 2520 C CA . VAL A 1 312 ? 17.797 -31.317 5.007 1.00 46.75 312 VAL A CA 1
ATOM 2521 C C . VAL A 1 312 ? 17.238 -32.622 5.599 1.00 46.75 312 VAL A C 1
ATOM 2523 O O . VAL A 1 312 ? 16.125 -33.016 5.257 1.00 46.75 312 VAL A O 1
ATOM 2526 N N . PHE A 1 313 ? 17.946 -33.229 6.553 1.00 41.38 313 PHE A N 1
ATOM 2527 C CA . PHE A 1 313 ? 17.529 -34.430 7.277 1.00 41.38 313 PHE A CA 1
ATOM 2528 C C . PHE A 1 313 ? 16.163 -34.311 7.979 1.00 41.38 313 PHE A C 1
ATOM 2530 O O . PHE A 1 313 ? 15.384 -35.254 7.924 1.00 41.38 313 PHE A O 1
ATOM 2537 N N . PHE A 1 314 ? 15.791 -33.149 8.527 1.00 43.88 314 PHE A N 1
ATOM 2538 C CA . PHE A 1 314 ? 14.506 -32.996 9.235 1.00 43.88 314 PHE A CA 1
ATOM 2539 C C . PHE A 1 314 ? 13.303 -32.671 8.328 1.00 43.88 314 PHE A C 1
ATOM 2541 O O . PHE A 1 314 ? 12.164 -32.634 8.801 1.00 43.88 314 PHE A O 1
ATOM 2548 N N . GLN A 1 315 ? 13.509 -32.407 7.030 1.00 42.47 315 GLN A N 1
ATOM 2549 C CA . GLN A 1 315 ? 12.398 -32.134 6.101 1.00 42.47 315 GLN A CA 1
ATOM 2550 C C . GLN A 1 315 ? 11.781 -33.412 5.504 1.00 42.47 315 GLN A C 1
ATOM 2552 O O . GLN A 1 315 ? 10.650 -33.355 5.019 1.00 42.47 315 GLN A O 1
ATOM 2557 N N . ALA A 1 316 ? 12.480 -34.551 5.567 1.00 37.69 316 ALA A N 1
ATOM 2558 C CA . ALA A 1 316 ? 12.015 -35.832 5.024 1.00 37.69 316 ALA A CA 1
ATOM 2559 C C . ALA A 1 316 ? 11.061 -36.592 5.972 1.00 37.69 316 ALA A C 1
ATOM 2561 O O . ALA A 1 316 ? 10.121 -37.239 5.520 1.00 37.69 316 ALA A O 1
ATOM 2562 N N . GLU A 1 317 ? 11.201 -36.422 7.286 1.00 36.47 317 GLU A N 1
ATOM 2563 C CA . GLU A 1 317 ? 10.549 -37.285 8.288 1.00 36.47 317 GLU A CA 1
ATOM 2564 C C . GLU A 1 317 ? 9.032 -37.058 8.475 1.00 36.47 317 GLU A C 1
ATOM 2566 O O . GLU A 1 317 ? 8.347 -37.844 9.125 1.00 36.47 317 GLU A O 1
ATOM 2571 N N . ARG A 1 318 ? 8.455 -36.014 7.858 1.00 39.38 318 ARG A N 1
ATOM 2572 C CA . ARG A 1 318 ? 6.989 -35.798 7.843 1.00 39.38 318 ARG A CA 1
ATOM 2573 C C . ARG A 1 318 ? 6.274 -36.343 6.608 1.00 39.38 318 ARG A C 1
ATOM 2575 O O . ARG A 1 318 ? 5.050 -36.232 6.545 1.00 39.38 318 ARG A O 1
ATOM 2582 N N . ARG A 1 319 ? 6.992 -36.887 5.619 1.00 37.97 319 ARG A N 1
ATOM 2583 C CA . ARG A 1 319 ? 6.359 -37.552 4.466 1.00 37.97 319 ARG A CA 1
ATOM 2584 C C . ARG A 1 319 ? 6.178 -39.056 4.668 1.00 37.97 319 ARG A C 1
ATOM 2586 O O . ARG A 1 319 ? 5.203 -39.582 4.146 1.00 37.97 319 ARG A O 1
ATOM 2593 N N . ASP A 1 320 ? 6.999 -39.700 5.495 1.00 38.44 320 ASP A N 1
ATOM 2594 C CA . ASP A 1 320 ? 6.936 -41.160 5.678 1.00 38.44 320 ASP A CA 1
ATOM 2595 C C . ASP A 1 320 ? 5.944 -41.635 6.750 1.00 38.44 320 ASP A C 1
ATOM 2597 O O . ASP A 1 320 ? 5.457 -42.760 6.690 1.00 38.44 320 ASP A O 1
ATOM 2601 N N . THR A 1 321 ? 5.504 -40.769 7.666 1.00 41.62 321 THR A N 1
ATOM 2602 C CA . THR A 1 321 ? 4.487 -41.129 8.678 1.00 41.62 321 THR A CA 1
ATOM 2603 C C . THR A 1 321 ? 3.047 -41.178 8.145 1.00 41.62 321 THR A C 1
ATOM 2605 O O . THR A 1 321 ? 2.126 -41.446 8.909 1.00 41.62 321 THR A O 1
ATOM 2608 N N . ARG A 1 322 ? 2.821 -40.961 6.838 1.00 42.50 322 ARG A N 1
ATOM 2609 C CA . ARG A 1 322 ? 1.515 -41.185 6.175 1.00 42.50 322 ARG A CA 1
ATOM 2610 C C . ARG A 1 322 ? 1.451 -42.449 5.313 1.00 42.50 322 ARG A C 1
ATOM 2612 O O . ARG A 1 322 ? 0.398 -42.713 4.745 1.00 42.50 322 ARG A O 1
ATOM 2619 N N . LEU A 1 323 ? 2.539 -43.215 5.216 1.00 43.75 323 LEU A N 1
ATOM 2620 C CA . LEU A 1 323 ? 2.569 -44.496 4.494 1.00 43.75 323 LEU A CA 1
ATOM 2621 C C . LEU A 1 323 ? 2.778 -45.707 5.418 1.00 43.75 323 LEU A C 1
ATOM 2623 O O . LEU A 1 323 ? 2.659 -46.840 4.965 1.00 43.75 323 LEU A O 1
ATOM 2627 N N . ALA A 1 324 ? 3.017 -45.487 6.713 1.00 40.72 324 ALA A N 1
ATOM 2628 C CA . ALA A 1 324 ? 3.078 -46.532 7.733 1.00 40.72 324 ALA A CA 1
ATOM 2629 C C . ALA A 1 324 ? 1.846 -46.438 8.647 1.00 40.72 324 ALA A C 1
ATOM 2631 O O . ALA A 1 324 ? 1.898 -45.885 9.742 1.00 40.72 324 ALA A O 1
ATOM 2632 N N . GLY A 1 325 ? 0.711 -46.913 8.145 1.00 41.75 325 GLY A N 1
ATOM 2633 C CA . GLY A 1 325 ? -0.562 -46.935 8.861 1.00 41.75 325 GLY A CA 1
ATOM 2634 C C . GLY A 1 325 ? -1.644 -47.593 8.016 1.00 41.75 325 GLY A C 1
ATOM 2635 O O . GLY A 1 325 ? -2.659 -46.962 7.738 1.00 41.75 325 GLY A O 1
ATOM 2636 N N . ASN A 1 326 ? -1.351 -48.810 7.546 1.00 40.91 326 ASN A N 1
ATOM 2637 C CA . ASN A 1 326 ? -2.362 -49.791 7.155 1.00 40.91 326 ASN A CA 1
ATOM 2638 C C . ASN A 1 326 ? -2.775 -50.573 8.397 1.00 40.91 326 ASN A C 1
ATOM 2640 O O . ASN A 1 326 ? -1.848 -50.947 9.156 1.00 40.91 326 ASN A O 1
#

Sequence (326 aa):
MPGGEDDRSVLNRILTVSPCIHPTHLPNHLSPQSCPLPAQPCTSPSTHSEWLDFRAFLDCQYNKNSSKPREMKNQKIQASIVTNNFSDAVKEEMWNVYRNYYHYTKESFLARIGKNNYYSFYTLNGKIVGFTGLRISRAEIDGKKHLFIYFGQTVIDAAHRGQSLIAATGARLYLKFWREILSSETFFWADALTYKAYLVFAKSLEEFYPTHQQENPEHIQKVIDHIGRENYGATYNLGLGTVRKDQMLVNDPCIHIPLKYQNDPDIRFYTQANPGYTQGHGLITLAPLSGKNFMRLANRLMMKAVRATLPVFFQAERRDTRLAGN

Radius of gyration: 26.03 Å; chains: 1; bounding box: 78×90×41 Å

Secondary structure (DSSP, 8-state):
------------------------------------------PPP-TTSHHHHHHHHHHHTT-S---PPS----PPPEEEEEES---HHHHHHHHHHHTTTB---HHHHHHHHHT-SEEEEEEETTEEEEEEEEEEEEEEETTEEEEEEEEEEEEE-GGGTTS-HHHHHHHHHHHHHHHHHHHSEEEEEEEE-SHHHHHHHHHH-SS-BSBTTBPPPHHHHHHHHHHHHHHHGGGEETTTTEE--SS--B--GGGS--GGGTT-HHHHHHHHH-TTGGGT-EEEEEEE--HHHHHHHHHHHHHHHHHHHS-THHHHTTTGGGTS--

Foldseek 3Di:
DDDDDDDDDDDDDDDDDDDDDDDDDDDDDDDDDDDDDDDDDDDDDDDDPVVVVVLVVLVVLQDDDDDDDDDDPPFDKDKDKDFLDDDVVVLVLACVQLVVKWPDDSVRVVVVLVQAGMKIFTDTPRGGQWIWGWHWDWDADPNFIETEIETDPTTGHSVNPPNCNVLVVVVVVCVVCVVVLVRGFYKYKYFALALVSLVCDVVQFPFKPDFPVDHDDPVRLSVLQVVQCVPANPQGDRPLQKGDDPAATTPRPPSDDDPVCCPPRSSVVVCVSCVCSVRRMTHIMMGTPDPRRVVSSVVVVVVVVVVVPPPPVVVPVVVVVVVPDD

pLDDT: mean 72.63, std 26.86, range [21.56, 98.31]